Protein AF-W1W9L1-F1 (afdb_monomer)

Foldseek 3Di:
DDDDDPDPDQDPVNVVVVVVVVVVVVVVVVVVVVVVDDPPVVPPDDLVVLLVVLVVCLVPPPDPDDPPPPDDDDDDVVVVVVVLVVLVVVLVVCVPVDDPVVSVVSVVVSVVVVVVSVVLVVLLVVLVVQLVVLSVQLVVLSVQLVVLVVQLVVLVVVLVVLVVVLVVLVVVLVPDDPPDPVNVVSVVVNVVSVVVNVVSVVSNVVSVVSNVVSSVSNVVSSVSSVVSVVVSD

Mean predicted aligned error: 15.91 Å

Solvent-accessible surface area (backbone atoms only — not comparable to full-atom values): 13032 Å² total; per-residue (Å²): 139,81,83,83,84,83,76,80,80,83,48,72,67,60,54,51,51,54,52,50,52,53,48,53,54,51,52,51,50,52,59,62,49,63,74,58,83,71,69,78,82,76,67,85,58,60,69,73,60,47,56,52,52,53,48,50,55,63,73,61,54,79,74,81,70,74,83,85,69,93,66,87,89,66,68,71,80,61,44,58,60,46,50,57,50,47,53,52,50,54,50,55,68,41,59,87,76,54,58,69,68,60,47,52,53,52,48,56,52,48,52,55,49,50,53,52,51,51,52,51,52,52,52,52,49,54,44,51,55,51,30,54,53,29,48,52,51,20,51,54,27,45,54,49,22,54,52,27,46,52,50,24,53,54,30,46,54,51,33,57,54,38,52,52,50,39,52,52,38,53,54,54,50,74,75,43,53,91,86,39,80,64,32,60,55,47,51,52,53,34,56,54,42,48,56,50,32,54,57,33,48,54,51,24,51,51,28,45,52,50,24,55,50,27,48,52,51,22,54,53,29,44,49,54,26,50,55,41,50,60,74,71,109

Organism: NCBI:txid1403943

Nearest PDB structures (foldseek):
  5wkq-assembly1_A  TM=8.986E-01  e=9.028E-04  Shigella flexneri
  3u0c-assembly1_A  TM=8.941E-01  e=1.733E-03  Shigella flexneri
  7nna-assembly1_A  TM=8.596E-01  e=3.840E-02  Klebsiella pneumoniae
  7rro-assembly1_C4  TM=4.959E-01  e=2.717E-01  Bos taurus
  8i7r-assembly1_B1  TM=4.741E-01  e=3.198E-01  Mus musculus

InterPro domains:
  IPR032391 IpaB/BipB/SctE, N-terminal [PF16535] (85-216)

Radius of gyration: 32.55 Å; Cα contacts (8 Å, |Δi|>4): 101; chains: 1; bounding box: 76×51×98 Å

Structure (mmCIF, N/CA/C/O backbone):
data_AF-W1W9L1-F1
#
_entry.id   AF-W1W9L1-F1
#
loop_
_atom_site.group_PDB
_atom_site.id
_atom_site.type_symbol
_atom_site.label_atom_id
_atom_site.label_alt_id
_atom_site.label_comp_id
_atom_site.label_asym_id
_atom_site.label_entity_id
_atom_site.label_seq_id
_atom_site.pdbx_PDB_ins_code
_atom_site.Cartn_x
_atom_site.Cartn_y
_atom_site.Cartn_z
_atom_site.occupancy
_atom_site.B_iso_or_equiv
_atom_site.auth_seq_id
_atom_site.auth_comp_id
_atom_site.auth_asym_id
_atom_site.auth_atom_id
_atom_site.pdbx_PDB_model_num
ATOM 1 N N . MET A 1 1 ? 16.104 -34.524 33.524 1.00 33.34 1 MET A N 1
ATOM 2 C CA . MET A 1 1 ? 16.544 -33.158 33.875 1.00 33.34 1 MET A CA 1
ATOM 3 C C . MET A 1 1 ? 16.097 -32.249 32.744 1.00 33.34 1 MET A C 1
ATOM 5 O O . MET A 1 1 ? 16.654 -32.353 31.662 1.00 33.34 1 MET A O 1
ATOM 9 N N . SER A 1 2 ? 15.032 -31.472 32.949 1.00 38.16 2 SER A N 1
ATOM 10 C CA . SER A 1 2 ? 14.439 -30.608 31.918 1.00 38.16 2 SER A CA 1
ATOM 11 C C . SER A 1 2 ? 14.803 -29.157 32.221 1.00 38.16 2 SER A C 1
ATOM 13 O O . SER A 1 2 ? 14.604 -28.706 33.347 1.00 38.16 2 SER A O 1
ATOM 15 N N . ALA A 1 3 ? 15.382 -28.456 31.245 1.00 37.50 3 ALA A N 1
ATOM 16 C CA . ALA A 1 3 ? 15.778 -27.056 31.380 1.00 37.50 3 ALA A CA 1
ATOM 17 C C . ALA A 1 3 ? 14.541 -26.137 31.475 1.00 37.50 3 ALA A C 1
ATOM 19 O O . ALA A 1 3 ? 13.534 -26.413 30.816 1.00 37.50 3 ALA A O 1
ATOM 20 N N . PRO A 1 4 ? 14.588 -25.052 32.270 1.00 34.94 4 PRO A N 1
ATOM 21 C CA . PRO A 1 4 ? 13.464 -24.138 32.397 1.00 34.94 4 PRO A CA 1
ATOM 22 C C . PRO A 1 4 ? 13.375 -23.231 31.163 1.00 34.94 4 PRO A C 1
ATOM 24 O O . PRO A 1 4 ? 14.361 -22.626 30.748 1.00 34.94 4 PRO A O 1
ATOM 27 N N . ILE A 1 5 ? 12.174 -23.124 30.590 1.00 36.88 5 ILE A N 1
ATOM 28 C CA . ILE A 1 5 ? 11.850 -22.160 29.536 1.00 36.88 5 ILE A CA 1
ATOM 29 C C . ILE A 1 5 ? 11.700 -20.790 30.204 1.00 36.88 5 ILE A C 1
ATOM 31 O O . ILE A 1 5 ? 10.706 -20.516 30.877 1.00 36.88 5 ILE A O 1
ATOM 35 N N . THR A 1 6 ? 12.700 -19.930 30.041 1.00 42.22 6 THR A N 1
ATOM 36 C CA . THR A 1 6 ? 12.653 -18.518 30.427 1.00 42.22 6 THR A CA 1
ATOM 37 C C . THR A 1 6 ? 11.777 -17.745 29.442 1.00 42.22 6 THR A C 1
ATOM 39 O O . THR A 1 6 ? 12.246 -17.204 28.445 1.00 42.22 6 THR A O 1
ATOM 42 N N . GLY A 1 7 ? 10.473 -17.689 29.717 1.00 38.12 7 GLY A N 1
ATOM 43 C CA . GLY A 1 7 ? 9.581 -16.729 29.071 1.00 38.12 7 GLY A CA 1
ATOM 44 C C . GLY A 1 7 ? 9.887 -15.325 29.587 1.00 38.12 7 GLY A C 1
ATOM 45 O O . GLY A 1 7 ? 9.628 -15.032 30.752 1.00 38.12 7 GLY A O 1
ATOM 46 N N . GLN A 1 8 ? 10.464 -14.461 28.750 1.00 42.91 8 GLN A N 1
ATOM 47 C CA . GLN A 1 8 ? 10.583 -13.039 29.076 1.00 42.91 8 GLN A CA 1
ATOM 48 C C . GLN A 1 8 ? 9.181 -12.421 29.126 1.00 42.91 8 GLN A C 1
ATOM 50 O O . GLN A 1 8 ? 8.482 -12.349 28.116 1.00 42.91 8 GLN A O 1
ATOM 55 N N . THR A 1 9 ? 8.766 -11.975 30.309 1.00 38.44 9 THR A N 1
ATOM 56 C CA . THR A 1 9 ? 7.557 -11.168 30.487 1.00 38.44 9 THR A CA 1
ATOM 57 C C . THR A 1 9 ? 7.830 -9.765 29.950 1.00 38.44 9 THR A C 1
ATOM 59 O O . THR A 1 9 ? 8.507 -8.979 30.609 1.00 38.44 9 THR A O 1
ATOM 62 N N . ILE A 1 10 ? 7.324 -9.455 28.754 1.00 40.72 10 ILE A N 1
ATOM 63 C CA . ILE A 1 10 ? 7.387 -8.104 28.182 1.00 40.72 10 ILE A CA 1
ATOM 64 C C . ILE A 1 10 ? 6.495 -7.182 29.027 1.00 40.72 10 ILE A C 1
ATOM 66 O O . ILE A 1 10 ? 5.304 -7.455 29.198 1.00 40.72 10 ILE A O 1
ATOM 70 N N . THR A 1 11 ? 7.062 -6.113 29.586 1.00 38.62 11 THR A N 1
ATOM 71 C CA . THR A 1 11 ? 6.343 -5.183 30.471 1.00 38.62 11 THR A CA 1
ATOM 72 C C . THR A 1 11 ? 5.572 -4.119 29.684 1.00 38.62 11 THR A C 1
ATOM 74 O O . THR A 1 11 ? 5.848 -3.848 28.515 1.00 38.62 11 THR A O 1
ATOM 77 N N . PHE A 1 12 ? 4.581 -3.490 30.325 1.00 34.72 12 PHE A N 1
ATOM 78 C CA . PHE A 1 12 ? 3.805 -2.403 29.719 1.00 34.72 12 PHE A CA 1
ATOM 79 C C . PHE A 1 12 ? 4.694 -1.220 29.302 1.00 34.72 12 PHE A C 1
ATOM 81 O O . PHE A 1 12 ? 4.481 -0.677 28.219 1.00 34.72 12 PHE A O 1
ATOM 88 N N . GLU A 1 13 ? 5.730 -0.884 30.086 1.00 38.50 13 GLU A N 1
ATOM 89 C CA . GLU A 1 13 ? 6.734 0.106 29.674 1.00 38.50 13 GLU A CA 1
ATOM 90 C C . GLU A 1 13 ? 7.414 -0.290 28.359 1.00 38.50 13 GLU A C 1
ATOM 92 O O . GLU A 1 13 ? 7.455 0.522 27.441 1.00 38.50 13 GLU A O 1
ATOM 97 N N . GLN A 1 14 ? 7.860 -1.543 28.211 1.00 39.56 14 GLN A N 1
ATOM 98 C CA . GLN A 1 14 ? 8.545 -2.007 26.995 1.00 39.56 14 GLN A CA 1
ATOM 99 C C . GLN A 1 14 ? 7.647 -1.944 25.750 1.00 39.56 14 GLN A C 1
ATOM 101 O O . GLN A 1 14 ? 8.107 -1.586 24.663 1.00 39.56 14 GLN A O 1
ATOM 106 N N . ILE A 1 15 ? 6.352 -2.235 25.907 1.00 40.16 15 ILE A N 1
ATOM 107 C CA . ILE A 1 15 ? 5.361 -2.076 24.833 1.00 40.16 15 ILE A CA 1
ATOM 108 C C . ILE A 1 15 ? 5.159 -0.589 24.509 1.00 40.16 15 ILE A C 1
ATOM 110 O O . ILE A 1 15 ? 5.104 -0.223 23.337 1.00 40.16 15 ILE A O 1
ATOM 114 N N . SER A 1 16 ? 5.073 0.273 25.526 1.00 34.31 16 SER A 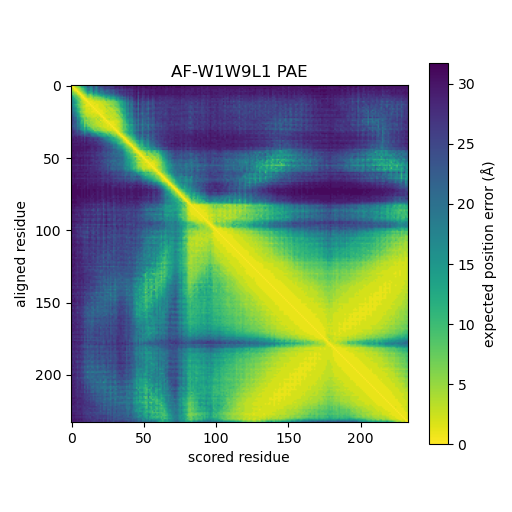N 1
ATOM 115 C CA . SER A 1 16 ? 4.871 1.715 25.338 1.00 34.31 16 SER A CA 1
ATOM 116 C C . SER A 1 16 ? 6.066 2.406 24.673 1.00 34.31 16 SER A C 1
ATOM 118 O O . SER A 1 16 ? 5.869 3.242 23.794 1.00 34.31 16 SER A O 1
ATOM 120 N N . GLU A 1 17 ? 7.290 1.999 25.018 1.00 39.41 17 GLU A N 1
ATOM 121 C CA . GLU A 1 17 ? 8.535 2.495 24.427 1.00 39.41 17 GLU A CA 1
ATOM 122 C C . GLU A 1 17 ? 8.604 2.103 22.946 1.00 39.41 17 GLU A C 1
ATOM 124 O O . GLU A 1 17 ? 8.804 2.953 22.084 1.00 39.41 17 GLU A O 1
ATOM 129 N N . THR A 1 18 ? 8.312 0.833 22.641 1.00 44.88 18 THR A N 1
ATOM 130 C CA . THR A 1 18 ? 8.300 0.310 21.265 1.00 44.88 18 THR A CA 1
ATOM 131 C C . THR A 1 18 ? 7.273 1.039 20.397 1.00 44.88 18 THR A C 1
ATOM 133 O O . THR A 1 18 ? 7.569 1.411 19.261 1.00 44.88 18 THR A O 1
ATOM 136 N N . LEU A 1 19 ? 6.074 1.290 20.932 1.00 38.22 19 LEU A N 1
ATOM 137 C CA . LEU A 1 19 ? 5.034 2.045 20.230 1.00 38.22 19 LEU A CA 1
ATOM 138 C C . LEU A 1 19 ? 5.433 3.509 20.020 1.00 38.22 19 LEU A C 1
ATOM 140 O O . LEU A 1 19 ? 5.171 4.056 18.953 1.00 38.22 19 LEU A O 1
ATOM 144 N N . ARG A 1 20 ? 6.099 4.136 20.996 1.00 37.59 20 ARG A N 1
ATOM 145 C CA . ARG A 1 20 ? 6.585 5.519 20.892 1.00 37.59 20 ARG A CA 1
ATOM 146 C C . ARG A 1 20 ? 7.657 5.668 19.812 1.00 37.59 20 ARG A C 1
ATOM 148 O O . ARG A 1 20 ? 7.611 6.634 19.053 1.00 37.59 20 ARG A O 1
ATOM 155 N N . THR A 1 21 ? 8.589 4.720 19.713 1.00 43.09 21 THR A N 1
ATOM 156 C CA . THR A 1 21 ? 9.624 4.725 18.667 1.00 43.09 21 THR A CA 1
ATOM 157 C C . THR A 1 21 ? 9.008 4.534 17.282 1.00 43.09 21 THR A C 1
ATOM 159 O O . THR A 1 21 ? 9.296 5.312 16.378 1.00 43.09 21 THR A O 1
ATOM 162 N N . GLN A 1 22 ? 8.076 3.586 17.136 1.00 40.34 22 GLN A N 1
ATOM 163 C CA . GLN A 1 22 ? 7.359 3.376 15.873 1.00 40.34 22 GLN A CA 1
ATOM 164 C C . GLN A 1 22 ? 6.550 4.610 15.446 1.00 40.34 22 GLN A C 1
ATOM 166 O O . GLN A 1 22 ? 6.507 4.928 14.260 1.00 40.34 22 GLN A O 1
ATOM 171 N N . TYR A 1 23 ? 5.957 5.333 16.402 1.00 35.28 23 TYR A N 1
ATOM 172 C CA . TYR A 1 23 ? 5.240 6.580 16.132 1.00 35.28 23 TYR A CA 1
ATOM 173 C C . TYR A 1 23 ? 6.178 7.684 15.636 1.00 35.28 23 TYR A C 1
ATOM 175 O O . TYR A 1 23 ? 5.887 8.339 14.641 1.00 35.28 23 TYR A O 1
ATOM 183 N N . SER A 1 24 ? 7.332 7.847 16.290 1.00 38.81 24 SER A N 1
ATOM 184 C CA . SER A 1 24 ? 8.338 8.840 15.902 1.00 38.81 24 SER A CA 1
ATOM 185 C C . SER A 1 24 ? 8.905 8.572 14.506 1.00 38.81 24 SER A C 1
ATOM 187 O O . SER A 1 24 ? 9.147 9.513 13.751 1.00 38.81 24 SER A O 1
ATOM 189 N N . ASP A 1 25 ? 9.112 7.304 14.150 1.00 47.84 25 ASP A N 1
ATOM 190 C CA . ASP A 1 25 ? 9.629 6.923 12.834 1.00 47.84 25 ASP A CA 1
ATOM 191 C C . ASP A 1 25 ? 8.576 7.108 11.731 1.00 47.84 25 ASP A C 1
ATOM 193 O O . ASP A 1 25 ? 8.903 7.567 10.635 1.00 47.84 25 ASP A O 1
ATOM 197 N N . ALA A 1 26 ? 7.304 6.811 12.022 1.00 42.59 26 ALA A N 1
ATOM 198 C CA . ALA A 1 26 ? 6.191 7.063 11.107 1.00 42.59 26 ALA A CA 1
ATOM 199 C C . ALA A 1 26 ? 5.955 8.568 10.886 1.00 42.59 26 ALA A C 1
ATOM 201 O O . ALA A 1 26 ? 5.760 9.011 9.756 1.00 42.59 26 ALA A O 1
ATOM 202 N N . GLU A 1 27 ? 6.038 9.372 11.946 1.00 42.59 27 GLU A N 1
ATOM 203 C CA . GLU A 1 27 ? 5.870 10.825 11.884 1.00 42.59 27 GLU A CA 1
ATOM 204 C C . GLU A 1 27 ? 7.010 11.500 11.109 1.00 42.59 27 GLU A C 1
ATOM 206 O O . GLU A 1 27 ? 6.772 12.413 10.317 1.00 42.59 27 GLU A O 1
ATOM 211 N N . LYS A 1 28 ? 8.240 10.991 11.242 1.00 52.72 28 LYS A N 1
ATOM 212 C CA . LYS A 1 28 ? 9.387 11.451 10.450 1.00 52.72 28 LYS A CA 1
ATOM 213 C C . LYS A 1 28 ? 9.226 11.127 8.961 1.00 52.72 28 LYS A C 1
ATOM 215 O O . LYS A 1 28 ? 9.477 11.990 8.126 1.00 52.72 28 LYS A O 1
ATOM 220 N N . ARG A 1 29 ? 8.724 9.932 8.625 1.00 51.75 29 ARG A N 1
ATOM 221 C CA . ARG A 1 29 ? 8.410 9.550 7.234 1.00 51.75 29 ARG A CA 1
ATOM 222 C C . ARG A 1 29 ? 7.305 10.416 6.625 1.00 51.75 29 ARG A C 1
ATOM 224 O O . ARG A 1 29 ? 7.434 10.812 5.474 1.00 51.75 29 ARG A O 1
ATOM 231 N N . LEU A 1 30 ? 6.282 10.780 7.404 1.00 47.00 30 LEU A N 1
ATOM 232 C CA . LEU A 1 30 ? 5.223 11.712 6.984 1.00 47.00 30 LEU A CA 1
ATOM 233 C C . LEU A 1 30 ? 5.737 13.150 6.782 1.00 47.00 30 LEU A C 1
ATOM 235 O O . LEU A 1 30 ? 5.276 13.865 5.892 1.00 47.00 30 LEU A O 1
ATOM 239 N N . GLN A 1 31 ? 6.698 13.598 7.594 1.00 48.66 31 GLN A N 1
ATOM 240 C CA . GLN A 1 31 ? 7.344 14.903 7.404 1.00 48.66 31 GLN A CA 1
ATOM 241 C C . GLN A 1 31 ? 8.251 14.929 6.170 1.00 48.66 31 GLN A C 1
ATOM 243 O O . GLN A 1 31 ? 8.295 15.943 5.470 1.00 48.66 31 GLN A O 1
ATOM 248 N N . ASP A 1 32 ? 8.934 13.822 5.879 1.00 51.19 32 ASP A N 1
ATOM 249 C CA . ASP A 1 32 ? 9.764 13.684 4.683 1.00 51.19 32 ASP A CA 1
ATOM 250 C C . ASP A 1 32 ? 8.909 13.532 3.408 1.00 51.19 32 ASP A C 1
ATOM 252 O O . ASP A 1 32 ? 9.256 14.114 2.380 1.00 51.19 32 ASP A O 1
ATOM 256 N N . SER A 1 33 ? 7.744 12.868 3.478 1.00 46.84 33 SER A N 1
ATOM 257 C CA . SER A 1 33 ? 6.800 12.748 2.352 1.00 46.84 33 SER A CA 1
ATOM 258 C C . SER A 1 33 ? 6.051 14.049 2.040 1.00 46.84 33 SER A C 1
ATOM 260 O O . SER A 1 33 ? 5.715 14.302 0.888 1.00 46.84 33 SER A O 1
ATOM 262 N N . ASN A 1 34 ? 5.832 14.922 3.033 1.00 44.44 34 ASN A N 1
ATOM 263 C CA . ASN A 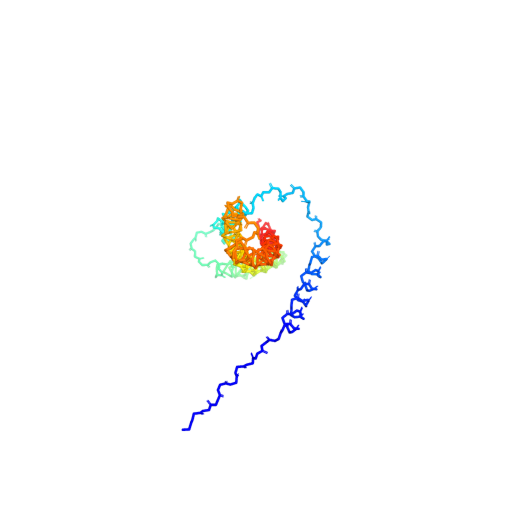1 34 ? 5.190 16.234 2.845 1.00 44.44 34 ASN A CA 1
ATOM 264 C C . ASN A 1 34 ? 6.016 17.233 2.006 1.00 44.44 34 ASN A C 1
ATOM 266 O O . ASN A 1 34 ? 5.506 18.298 1.656 1.00 44.44 34 ASN A O 1
ATOM 270 N N . LYS A 1 35 ? 7.277 16.924 1.670 1.00 45.25 35 LYS A N 1
ATOM 271 C CA . LYS A 1 35 ? 8.085 17.731 0.735 1.00 45.25 35 LYS A CA 1
ATOM 272 C C . LYS A 1 35 ? 7.763 17.457 -0.735 1.00 45.25 35 LYS A C 1
ATOM 274 O O . LYS A 1 35 ? 8.116 18.274 -1.583 1.00 45.25 35 LYS A O 1
ATOM 279 N N . THR A 1 36 ? 7.057 16.372 -1.031 1.00 44.50 36 THR A N 1
ATOM 280 C CA . THR A 1 36 ? 6.522 16.076 -2.360 1.00 44.50 36 THR A CA 1
ATOM 281 C C . THR A 1 36 ? 5.039 16.415 -2.308 1.00 44.50 36 THR A C 1
ATOM 283 O O . THR A 1 36 ? 4.224 15.647 -1.810 1.00 44.50 36 THR A O 1
ATOM 286 N N . GLN A 1 37 ? 4.691 17.635 -2.711 1.00 39.25 37 GLN A N 1
ATOM 287 C CA . GLN A 1 37 ? 3.335 18.168 -2.619 1.00 39.25 37 GLN A CA 1
ATOM 288 C C . GLN A 1 37 ? 2.405 17.402 -3.579 1.00 39.25 37 GLN A C 1
ATOM 290 O O . GLN A 1 37 ? 2.244 17.779 -4.735 1.00 39.25 37 GLN A O 1
ATOM 295 N N . VAL A 1 38 ? 1.816 16.300 -3.110 1.00 44.34 38 VAL A N 1
ATOM 296 C CA . VAL A 1 38 ? 0.743 15.595 -3.820 1.00 44.34 38 VAL A CA 1
ATOM 297 C C . VAL A 1 38 ? -0.585 16.235 -3.419 1.00 44.34 38 VAL A C 1
ATOM 299 O O . VAL A 1 38 ? -0.903 16.361 -2.238 1.00 44.34 38 VAL A O 1
ATOM 302 N N . ASP A 1 39 ? -1.331 16.689 -4.422 1.00 37.94 39 ASP A N 1
ATOM 303 C CA . ASP A 1 39 ? -2.575 17.445 -4.296 1.00 37.94 39 ASP A CA 1
ATOM 304 C C . ASP A 1 39 ? -3.623 16.707 -3.420 1.00 37.94 39 ASP A C 1
ATOM 306 O O . ASP A 1 39 ? -4.083 15.618 -3.797 1.00 37.94 39 ASP A O 1
ATOM 310 N N . PRO A 1 40 ? -4.040 17.266 -2.263 1.00 42.56 40 PRO A N 1
ATOM 311 C CA . PRO A 1 40 ? -4.954 16.606 -1.324 1.00 42.56 40 PRO A CA 1
ATOM 312 C C . PRO A 1 40 ? -6.346 16.309 -1.907 1.00 42.56 40 PRO A C 1
ATOM 314 O O . PRO A 1 40 ? -7.103 15.530 -1.326 1.00 42.56 40 PRO A O 1
ATOM 317 N N . MET A 1 41 ? -6.693 16.862 -3.076 1.00 40.59 41 MET A N 1
ATOM 318 C CA . MET A 1 41 ? -7.959 16.573 -3.759 1.00 40.59 41 MET A CA 1
ATOM 319 C C . MET A 1 41 ? -8.023 15.209 -4.474 1.00 40.59 41 MET A C 1
ATOM 321 O O . MET A 1 41 ? -9.121 14.790 -4.850 1.00 40.59 41 MET A O 1
ATOM 325 N N . ARG A 1 42 ? -6.912 14.469 -4.643 1.00 45.84 42 ARG A N 1
ATOM 326 C CA . ARG A 1 42 ? -6.935 13.137 -5.299 1.00 45.84 42 ARG A CA 1
ATOM 327 C C . ARG A 1 42 ? -7.329 11.969 -4.378 1.00 45.84 42 ARG A C 1
ATOM 329 O O . ARG A 1 42 ? -7.669 10.901 -4.884 1.00 45.84 42 ARG A O 1
ATOM 336 N N . LEU A 1 43 ? -7.361 12.164 -3.056 1.00 44.59 43 LEU A N 1
ATOM 337 C CA . LEU A 1 43 ? -7.547 11.097 -2.052 1.00 44.59 43 LEU A CA 1
ATOM 338 C C . LEU A 1 43 ? -9.006 10.837 -1.613 1.00 44.59 43 LEU A C 1
ATOM 340 O O . LEU A 1 43 ? -9.242 10.025 -0.724 1.00 44.59 43 LEU A O 1
ATOM 344 N N . ASN A 1 44 ? -10.016 11.449 -2.245 1.00 40.94 44 ASN A N 1
ATOM 345 C CA . ASN A 1 44 ? -11.436 11.237 -1.894 1.00 40.94 44 ASN A CA 1
ATOM 346 C C . ASN A 1 44 ? -12.038 9.919 -2.448 1.00 40.94 44 ASN A C 1
ATOM 348 O O . ASN A 1 44 ? -13.201 9.871 -2.856 1.00 40.94 44 ASN A O 1
ATOM 352 N N . LYS A 1 45 ? -11.256 8.837 -2.515 1.00 43.09 45 LYS A N 1
ATOM 353 C CA . LYS A 1 45 ? -11.749 7.505 -2.894 1.00 43.09 45 LYS A CA 1
ATOM 354 C C . LYS A 1 45 ? -11.682 6.583 -1.680 1.00 43.09 45 LYS A C 1
ATOM 356 O O . LYS A 1 45 ? -10.673 6.516 -0.993 1.00 43.09 45 LYS A O 1
ATOM 361 N N . ASN A 1 46 ? -12.775 5.865 -1.421 1.00 49.09 46 ASN A N 1
ATOM 362 C CA . ASN A 1 46 ? -12.868 4.852 -0.365 1.00 49.09 46 ASN A CA 1
ATOM 363 C C . ASN A 1 46 ? -11.667 3.875 -0.467 1.00 49.09 46 ASN A C 1
ATOM 365 O O . ASN A 1 46 ? -11.412 3.417 -1.581 1.00 49.09 46 ASN A O 1
ATOM 369 N N . PRO A 1 47 ? -10.961 3.510 0.624 1.00 47.47 47 PRO A N 1
ATOM 370 C CA . PRO A 1 47 ? -9.756 2.666 0.578 1.00 47.47 47 PRO A CA 1
ATOM 371 C C . PRO A 1 47 ? -9.895 1.379 -0.251 1.00 47.47 47 PRO A C 1
ATOM 373 O O . PRO A 1 47 ? -8.973 0.985 -0.958 1.00 47.47 47 PRO A O 1
ATOM 376 N N . LYS A 1 48 ? -11.087 0.761 -0.262 1.00 50.34 48 LYS A N 1
ATOM 377 C CA . LYS A 1 48 ? -11.389 -0.413 -1.109 1.00 50.34 48 LYS A CA 1
ATOM 378 C C . LYS A 1 48 ? -11.363 -0.119 -2.612 1.00 50.34 48 LYS A C 1
ATOM 380 O O . LYS A 1 48 ? -11.035 -0.991 -3.406 1.00 50.34 48 LYS A O 1
ATOM 385 N N . SER A 1 49 ? -11.758 1.090 -3.008 1.00 56.72 49 SER A N 1
ATOM 386 C CA . SER A 1 49 ? -11.686 1.540 -4.399 1.00 56.72 49 SER A CA 1
ATOM 387 C C . SER A 1 49 ? -10.245 1.749 -4.840 1.00 56.72 49 SER A C 1
ATOM 389 O O . SER A 1 49 ? -9.982 1.605 -6.026 1.00 56.72 49 SER A O 1
ATOM 391 N N . LEU A 1 50 ? -9.348 2.113 -3.923 1.00 56.66 50 LEU A N 1
ATOM 392 C CA . LEU A 1 50 ? -7.950 2.355 -4.246 1.00 56.66 50 LEU A CA 1
ATOM 393 C C . LEU A 1 50 ? -7.160 1.044 -4.351 1.00 56.66 50 LEU A C 1
ATOM 395 O O . LEU A 1 50 ? -6.430 0.874 -5.316 1.00 56.66 50 LEU A O 1
ATOM 399 N N . ASP A 1 51 ? -7.411 0.086 -3.447 1.00 50.75 51 ASP A N 1
ATOM 400 C CA . ASP A 1 51 ? -6.873 -1.290 -3.506 1.00 50.75 51 ASP A CA 1
ATOM 401 C C . ASP A 1 51 ? -7.155 -1.951 -4.867 1.00 50.75 51 ASP A C 1
ATOM 403 O O . ASP A 1 51 ? -6.271 -2.532 -5.489 1.00 50.75 51 ASP A O 1
ATOM 407 N N . ASN A 1 52 ? -8.383 -1.798 -5.377 1.00 62.22 52 ASN A N 1
ATOM 408 C CA . ASN A 1 52 ? -8.768 -2.331 -6.684 1.00 62.22 52 ASN A CA 1
ATOM 409 C C . ASN A 1 52 ? -8.120 -1.582 -7.861 1.00 62.22 52 ASN A C 1
ATOM 411 O O . ASN A 1 52 ? -7.794 -2.216 -8.859 1.00 62.22 52 ASN A O 1
ATOM 415 N N . ASP A 1 53 ? -7.944 -0.259 -7.766 1.00 65.44 53 ASP A N 1
ATOM 416 C CA . ASP A 1 53 ? -7.328 0.554 -8.829 1.00 65.44 53 ASP A CA 1
ATOM 417 C C . ASP A 1 53 ? -5.821 0.257 -8.935 1.00 65.44 53 ASP A C 1
ATOM 419 O O . ASP A 1 53 ? -5.287 0.104 -10.030 1.00 65.44 53 ASP A O 1
ATOM 423 N N . ILE A 1 54 ? -5.152 0.098 -7.788 1.00 60.00 54 ILE A N 1
ATOM 424 C CA . ILE A 1 54 ? -3.740 -0.290 -7.668 1.00 60.00 54 ILE A CA 1
ATOM 425 C C . ILE A 1 54 ? -3.533 -1.709 -8.206 1.00 60.00 54 ILE A C 1
ATOM 427 O O . ILE A 1 54 ? -2.703 -1.908 -9.097 1.00 60.00 54 ILE A O 1
ATOM 431 N N . ARG A 1 55 ? -4.352 -2.678 -7.766 1.00 65.25 55 ARG A N 1
ATOM 432 C CA . ARG A 1 55 ? -4.301 -4.056 -8.278 1.00 65.25 55 ARG A CA 1
ATOM 433 C C . ARG A 1 55 ? -4.516 -4.103 -9.790 1.00 65.25 55 ARG A C 1
ATOM 435 O O . ARG A 1 55 ? -3.750 -4.755 -10.487 1.00 65.25 55 ARG A O 1
ATOM 442 N N . ALA A 1 56 ? -5.493 -3.366 -10.319 1.00 68.12 56 ALA A N 1
ATOM 443 C CA . ALA A 1 56 ? -5.747 -3.318 -11.758 1.00 68.12 56 ALA A CA 1
ATOM 444 C C . ALA A 1 56 ? -4.569 -2.730 -12.556 1.00 68.12 56 ALA A C 1
ATOM 446 O O . ALA A 1 56 ? -4.307 -3.179 -13.672 1.00 68.12 56 ALA A O 1
ATOM 447 N N . ARG A 1 57 ? -3.839 -1.752 -12.004 1.00 62.72 57 ARG A N 1
ATOM 448 C CA . ARG A 1 57 ? -2.623 -1.199 -12.630 1.00 62.72 57 ARG A CA 1
ATOM 449 C C . ARG A 1 57 ? -1.446 -2.180 -12.585 1.00 62.72 57 ARG A C 1
ATOM 451 O O . ARG A 1 57 ? -0.673 -2.226 -13.537 1.00 62.72 57 ARG A O 1
ATOM 458 N N . LEU A 1 58 ? -1.331 -2.988 -11.529 1.00 60.12 58 LEU A N 1
ATOM 459 C CA . LEU A 1 58 ? -0.309 -4.038 -11.410 1.00 60.12 58 LEU A CA 1
ATOM 460 C C . LEU A 1 58 ? -0.623 -5.291 -12.245 1.00 60.12 58 LEU A C 1
ATOM 462 O O . LEU A 1 58 ? 0.297 -5.924 -12.758 1.00 60.12 58 LEU A O 1
ATOM 466 N N . GLU A 1 59 ? -1.895 -5.659 -12.397 1.00 62.00 59 GLU A N 1
ATOM 467 C CA . GLU A 1 59 ? -2.323 -6.787 -13.237 1.00 62.00 59 GLU A CA 1
ATOM 468 C C . GLU A 1 59 ? -2.218 -6.451 -14.731 1.00 62.00 59 GLU A C 1
ATOM 470 O O . GLU A 1 59 ? -1.814 -7.299 -15.524 1.00 62.00 59 GLU A O 1
ATOM 475 N N . ASN A 1 60 ? -2.493 -5.200 -15.117 1.00 57.28 60 ASN A N 1
ATOM 476 C CA . ASN A 1 60 ? -2.320 -4.710 -16.488 1.00 57.28 60 ASN A CA 1
ATOM 477 C C . ASN A 1 60 ? -0.913 -4.147 -16.747 1.00 57.28 60 ASN A C 1
ATOM 479 O O . ASN A 1 60 ? -0.773 -3.196 -17.519 1.00 57.28 60 ASN A O 1
ATOM 483 N N . LYS A 1 61 ? 0.126 -4.706 -16.106 1.00 54.19 61 LYS A N 1
ATOM 484 C CA . LYS A 1 61 ? 1.528 -4.326 -16.346 1.00 54.19 61 LYS A CA 1
ATOM 485 C C . LYS A 1 61 ? 1.793 -4.279 -17.856 1.00 54.19 61 LYS A C 1
ATOM 487 O O . LYS A 1 61 ? 1.714 -5.326 -18.506 1.00 54.19 61 LYS A O 1
ATOM 492 N N . PRO A 1 62 ? 2.123 -3.110 -18.431 1.00 50.41 62 PRO A N 1
ATOM 493 C CA . PRO A 1 62 ? 2.618 -3.069 -19.791 1.00 50.41 62 PRO A CA 1
ATOM 494 C C . PRO A 1 62 ? 3.910 -3.884 -19.814 1.00 50.41 62 PRO A C 1
ATOM 496 O O . PRO A 1 62 ? 4.879 -3.553 -19.132 1.00 50.41 62 PRO A O 1
ATOM 499 N N . MET A 1 63 ? 3.930 -4.991 -20.553 1.00 52.47 63 MET A N 1
ATOM 500 C CA . MET A 1 63 ? 5.195 -5.654 -20.831 1.00 52.47 63 MET A CA 1
ATOM 501 C C . MET A 1 63 ? 5.984 -4.734 -21.756 1.00 52.47 63 MET A C 1
ATOM 503 O O . MET A 1 63 ? 5.496 -4.387 -22.832 1.00 52.47 63 MET A O 1
ATOM 507 N N . LEU A 1 64 ? 7.188 -4.336 -21.337 1.00 47.78 64 LEU A N 1
ATOM 508 C CA . LEU A 1 64 ? 8.134 -3.683 -22.232 1.00 47.78 64 LEU A CA 1
ATOM 509 C C . LEU A 1 64 ? 8.354 -4.610 -23.426 1.00 47.78 64 LEU A C 1
ATOM 511 O O . LEU A 1 64 ? 8.928 -5.694 -23.293 1.00 47.78 64 LEU A O 1
ATOM 515 N N . ALA A 1 65 ? 7.856 -4.201 -24.591 1.00 44.84 65 ALA A N 1
ATOM 516 C CA . ALA A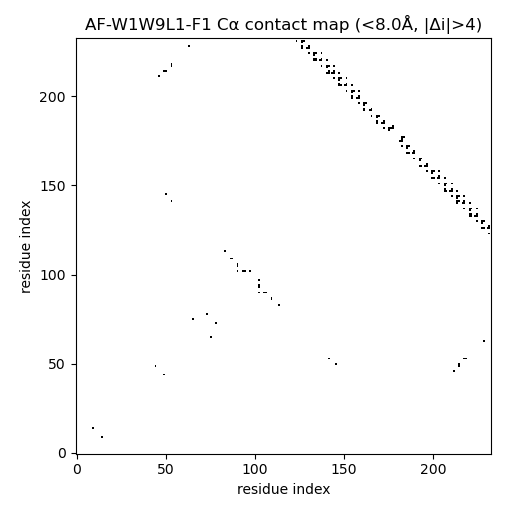 1 65 ? 8.251 -4.837 -25.828 1.00 44.84 65 ALA A CA 1
ATOM 517 C C . ALA A 1 65 ? 9.764 -4.611 -25.983 1.00 44.84 65 ALA A C 1
ATOM 519 O O . ALA A 1 65 ? 10.234 -3.492 -25.751 1.00 44.84 65 ALA A O 1
ATOM 520 N N . PRO A 1 66 ? 10.545 -5.634 -26.369 1.00 40.56 66 PRO A N 1
ATOM 521 C CA . PRO A 1 66 ? 11.904 -5.404 -26.830 1.00 40.56 66 PRO A CA 1
ATOM 522 C C . PRO A 1 66 ? 11.877 -4.296 -27.894 1.00 40.56 66 PRO A C 1
ATOM 524 O O . PRO A 1 66 ? 10.934 -4.275 -28.694 1.00 40.56 66 PRO A O 1
ATOM 527 N N . PRO A 1 67 ? 12.860 -3.380 -27.920 1.00 38.88 67 PRO A N 1
ATOM 528 C CA . PRO A 1 67 ? 12.848 -2.243 -28.827 1.00 38.88 67 PRO A CA 1
ATOM 529 C C . PRO A 1 67 ? 12.603 -2.737 -30.252 1.00 38.88 67 PRO A C 1
ATOM 531 O O . PRO A 1 67 ? 13.278 -3.660 -30.721 1.00 38.88 67 PRO A O 1
ATOM 534 N N . ALA A 1 68 ? 11.589 -2.163 -30.907 1.00 38.31 68 ALA A N 1
ATOM 535 C CA . ALA A 1 68 ? 11.144 -2.561 -32.234 1.00 38.31 68 ALA A CA 1
ATOM 536 C C . ALA A 1 68 ? 12.160 -2.109 -33.290 1.00 38.31 68 ALA A C 1
ATOM 538 O O . ALA A 1 68 ? 11.947 -1.149 -34.026 1.00 38.31 68 ALA A O 1
ATOM 539 N N . ILE A 1 69 ? 13.278 -2.820 -33.388 1.00 39.88 69 ILE A N 1
ATOM 540 C CA . ILE A 1 69 ? 14.081 -2.822 -34.604 1.00 39.88 69 ILE A CA 1
ATOM 541 C C . ILE A 1 69 ? 13.377 -3.815 -35.527 1.00 39.88 69 ILE A C 1
ATOM 543 O O . ILE A 1 69 ? 13.467 -5.022 -35.321 1.00 39.88 69 ILE A O 1
ATOM 547 N N . GLN A 1 70 ? 12.602 -3.324 -36.498 1.00 34.72 70 GLN A N 1
ATOM 548 C CA . GLN A 1 70 ? 11.979 -4.177 -37.513 1.00 34.72 70 GLN A CA 1
ATOM 549 C C . GLN A 1 70 ? 13.055 -4.945 -38.291 1.00 34.72 70 GLN A C 1
ATOM 551 O O . GLN A 1 70 ? 13.545 -4.453 -39.303 1.00 34.72 70 GLN A O 1
ATOM 556 N N . VAL A 1 71 ? 13.394 -6.156 -37.854 1.00 36.47 71 VAL A N 1
ATOM 557 C CA . VAL A 1 71 ? 13.959 -7.208 -38.702 1.00 36.47 71 VAL A CA 1
ATOM 558 C C . VAL A 1 71 ? 13.517 -8.555 -38.130 1.00 36.47 71 VAL A C 1
ATOM 560 O O . VAL A 1 71 ? 13.737 -8.839 -36.956 1.00 36.47 71 VAL A O 1
ATOM 563 N N . SER A 1 72 ? 12.850 -9.352 -38.961 1.00 36.25 72 SER A N 1
ATOM 564 C CA . SER A 1 72 ? 12.273 -10.653 -38.628 1.00 36.25 72 SER A CA 1
ATOM 565 C C . SER A 1 72 ? 13.254 -11.607 -37.931 1.00 36.25 72 SER A C 1
ATOM 567 O O . SER A 1 72 ? 14.381 -11.781 -38.388 1.00 36.25 72 SER A O 1
ATOM 569 N N . ASP A 1 73 ? 12.759 -12.241 -36.864 1.00 36.31 73 ASP A N 1
ATOM 570 C CA . ASP A 1 73 ? 13.178 -13.507 -36.249 1.00 36.31 73 ASP A CA 1
ATOM 571 C C . ASP A 1 73 ? 14.688 -13.777 -36.095 1.00 36.31 73 ASP A C 1
ATOM 573 O O . ASP A 1 73 ? 15.282 -14.485 -36.904 1.00 36.31 73 ASP A O 1
ATOM 577 N N . SER A 1 74 ? 15.290 -13.291 -34.996 1.00 35.78 74 SER A N 1
ATOM 578 C CA . SER A 1 74 ? 16.400 -13.945 -34.266 1.00 35.78 74 SER A CA 1
ATOM 579 C C . SER A 1 74 ? 16.913 -13.055 -33.115 1.00 35.78 74 SER A C 1
ATOM 581 O O . SER A 1 74 ? 17.364 -11.933 -33.345 1.00 35.78 74 SER A O 1
ATOM 583 N N . ASP A 1 75 ? 16.835 -13.570 -31.882 1.00 37.81 75 ASP A N 1
ATOM 584 C CA . ASP A 1 75 ? 17.534 -13.166 -30.646 1.00 37.81 75 ASP A CA 1
ATOM 585 C C . ASP A 1 75 ? 18.249 -11.793 -30.644 1.00 37.81 75 ASP A C 1
ATOM 587 O O . ASP A 1 75 ? 19.409 -11.626 -31.034 1.00 37.81 75 ASP A O 1
ATOM 591 N N . ASN A 1 76 ? 17.536 -10.799 -30.108 1.00 45.19 76 ASN A N 1
ATOM 592 C CA . ASN A 1 76 ? 17.773 -9.360 -30.272 1.00 45.19 76 ASN A CA 1
ATOM 593 C C . ASN A 1 76 ? 19.142 -8.834 -29.766 1.00 45.19 76 ASN A C 1
ATOM 595 O O . ASN A 1 76 ? 19.663 -7.855 -30.294 1.00 45.19 76 ASN A O 1
ATOM 599 N N . ALA A 1 77 ? 19.779 -9.486 -28.786 1.00 40.28 77 ALA A N 1
ATOM 600 C CA . ALA A 1 77 ? 21.092 -9.062 -28.268 1.00 40.28 77 ALA A CA 1
ATOM 601 C C . ALA A 1 77 ? 22.278 -9.511 -29.149 1.00 40.28 77 ALA A C 1
ATOM 603 O O . ALA A 1 77 ? 23.355 -8.906 -29.116 1.00 40.28 77 ALA A O 1
ATOM 604 N N . THR A 1 78 ? 22.090 -10.559 -29.955 1.00 42.03 78 THR A N 1
ATOM 605 C CA . THR A 1 78 ? 23.124 -11.098 -30.852 1.00 42.03 78 THR A CA 1
ATOM 606 C C . THR A 1 78 ? 23.114 -10.355 -32.193 1.00 42.03 78 THR A C 1
ATOM 608 O O . THR A 1 78 ? 24.165 -10.123 -32.793 1.00 42.03 78 THR A O 1
ATOM 611 N N . THR A 1 79 ? 21.946 -9.889 -32.638 1.00 41.91 79 THR A N 1
ATOM 612 C CA . THR A 1 79 ? 21.731 -9.295 -33.969 1.00 41.91 79 THR A CA 1
ATOM 613 C C . THR A 1 79 ? 22.212 -7.840 -34.090 1.00 41.91 79 THR A C 1
ATOM 615 O O . THR A 1 79 ? 22.781 -7.470 -35.116 1.00 41.91 79 THR A O 1
ATOM 618 N N . ALA A 1 80 ? 22.100 -7.023 -33.037 1.00 45.28 80 ALA A N 1
ATOM 619 C CA . ALA A 1 80 ? 22.620 -5.647 -33.025 1.00 45.28 80 ALA A CA 1
ATOM 620 C C . ALA A 1 80 ? 24.161 -5.612 -33.145 1.00 45.28 80 ALA A C 1
ATOM 622 O O . ALA A 1 80 ? 24.712 -4.949 -34.024 1.00 45.28 80 ALA A O 1
ATOM 623 N N . LYS A 1 81 ? 24.850 -6.465 -32.369 1.00 51.09 81 LYS A N 1
ATOM 624 C CA . LYS A 1 81 ? 26.294 -6.726 -32.520 1.00 51.09 81 LYS A CA 1
ATOM 625 C C . LYS A 1 81 ? 26.643 -7.287 -33.901 1.00 51.09 81 LYS A C 1
ATOM 627 O O . LYS A 1 81 ? 27.732 -7.042 -34.408 1.00 51.09 81 LYS A O 1
ATOM 632 N N . THR A 1 82 ? 25.716 -8.015 -34.527 1.00 59.41 82 THR A N 1
ATOM 633 C CA . THR A 1 82 ? 25.896 -8.570 -35.875 1.00 59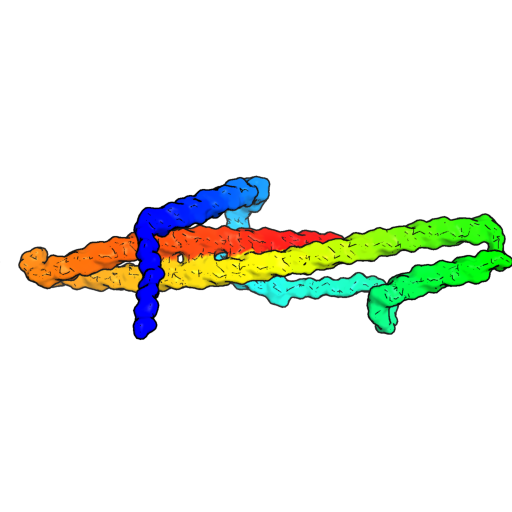.41 82 THR A CA 1
ATOM 634 C C . THR A 1 82 ? 25.810 -7.492 -36.959 1.00 59.41 82 THR A C 1
ATOM 636 O O . THR A 1 82 ? 26.570 -7.557 -37.920 1.00 59.41 82 THR A O 1
ATOM 639 N N . ASN A 1 83 ? 24.947 -6.481 -36.826 1.00 63.97 83 ASN A N 1
ATOM 640 C CA . ASN A 1 83 ? 24.834 -5.400 -37.813 1.00 63.97 83 ASN A CA 1
ATOM 641 C C . ASN A 1 83 ? 26.001 -4.407 -37.733 1.00 63.97 83 ASN A C 1
ATOM 643 O O . ASN A 1 83 ? 26.564 -4.068 -38.772 1.00 63.97 83 ASN A O 1
ATOM 647 N N . ASP A 1 84 ? 26.437 -4.035 -36.530 1.00 62.62 84 ASP A N 1
ATOM 648 C CA . ASP A 1 84 ? 27.632 -3.202 -36.330 1.00 62.62 84 ASP A CA 1
ATOM 649 C C . ASP A 1 84 ? 28.897 -3.900 -36.853 1.00 62.62 84 ASP A C 1
ATOM 651 O O . ASP A 1 84 ? 29.709 -3.306 -37.573 1.00 62.62 84 ASP A O 1
ATOM 655 N N . ALA A 1 85 ? 29.024 -5.206 -36.587 1.00 67.31 85 ALA A N 1
ATOM 656 C CA . ALA A 1 85 ?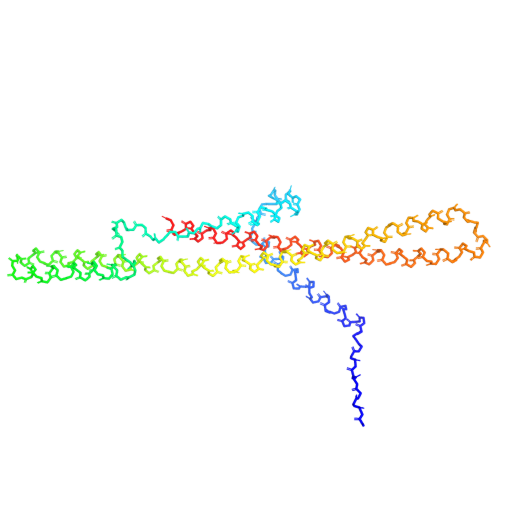 30.087 -6.032 -37.151 1.00 67.31 85 ALA A CA 1
ATOM 657 C C . ALA A 1 85 ? 29.994 -6.134 -38.683 1.00 67.31 85 ALA A C 1
ATOM 659 O O . ALA A 1 85 ? 31.013 -6.044 -39.368 1.00 67.31 85 ALA A O 1
ATOM 660 N N . ARG A 1 86 ? 28.787 -6.280 -39.250 1.00 69.06 86 ARG A N 1
ATOM 661 C CA . ARG A 1 86 ? 28.564 -6.300 -40.707 1.00 69.06 86 ARG A CA 1
ATOM 662 C C . ARG A 1 86 ? 28.952 -4.981 -41.366 1.00 69.06 86 ARG A C 1
ATOM 664 O O . ARG A 1 86 ? 29.640 -5.014 -42.382 1.00 69.06 86 ARG A O 1
ATOM 671 N N . LEU A 1 87 ? 28.560 -3.841 -40.799 1.00 72.06 87 LEU A N 1
ATOM 672 C CA . LEU A 1 87 ? 28.917 -2.520 -41.324 1.00 72.06 87 LEU A CA 1
ATOM 673 C C . LEU A 1 87 ? 30.432 -2.285 -41.268 1.00 72.06 87 LEU A C 1
ATOM 675 O O . LEU A 1 87 ? 31.015 -1.823 -42.248 1.00 72.06 87 LEU A O 1
ATOM 679 N N . THR A 1 88 ? 31.072 -2.692 -40.170 1.00 73.12 88 THR A N 1
ATOM 680 C CA . THR A 1 88 ? 32.534 -2.636 -40.009 1.00 73.12 88 THR A CA 1
ATOM 681 C C . THR A 1 88 ? 33.246 -3.511 -41.047 1.00 73.12 88 THR A C 1
ATOM 683 O O . THR A 1 88 ? 34.196 -3.061 -41.686 1.00 73.12 88 THR A O 1
ATOM 686 N N . MET A 1 89 ? 32.759 -4.734 -41.294 1.00 73.25 89 MET A N 1
ATOM 687 C CA . MET A 1 89 ? 33.308 -5.622 -42.331 1.00 73.25 89 MET A CA 1
ATOM 688 C C . MET A 1 89 ? 33.120 -5.067 -43.749 1.00 73.25 89 MET A C 1
ATOM 690 O O . MET A 1 89 ? 34.049 -5.122 -44.553 1.00 73.25 89 MET A O 1
ATOM 694 N N . ILE A 1 90 ? 31.942 -4.520 -44.071 1.00 74.94 90 ILE A N 1
ATOM 695 C CA . ILE A 1 90 ? 31.671 -3.903 -45.380 1.00 74.94 90 ILE A CA 1
ATOM 696 C C . ILE A 1 90 ? 32.628 -2.732 -45.617 1.00 74.94 90 ILE A C 1
ATOM 698 O O . ILE A 1 90 ? 33.213 -2.631 -46.694 1.00 74.94 90 ILE A O 1
ATOM 702 N N . LEU A 1 91 ? 32.835 -1.880 -44.612 1.00 74.56 91 LEU A N 1
ATOM 703 C CA . LEU A 1 91 ? 33.756 -0.754 -44.719 1.00 74.56 91 LEU A CA 1
ATOM 704 C C . LEU A 1 91 ? 35.220 -1.202 -44.864 1.00 74.56 91 LEU A C 1
ATOM 706 O O . LEU A 1 91 ? 35.958 -0.642 -45.677 1.00 74.56 91 LEU A O 1
ATOM 710 N N . GLY A 1 92 ? 35.622 -2.251 -44.141 1.00 78.56 92 GLY A N 1
ATOM 711 C CA . GLY A 1 92 ? 36.928 -2.888 -44.310 1.00 78.56 92 GLY A CA 1
ATOM 712 C C . GLY A 1 92 ? 37.148 -3.388 -45.740 1.00 78.56 92 GLY A C 1
ATOM 713 O O . GLY A 1 92 ? 38.193 -3.121 -46.323 1.00 78.56 92 GLY A O 1
ATOM 714 N N . ASN A 1 93 ? 36.137 -4.014 -46.350 1.00 77.62 93 ASN A N 1
ATOM 715 C CA . ASN A 1 93 ? 36.205 -4.493 -47.736 1.00 77.62 93 ASN A CA 1
ATOM 716 C C . ASN A 1 93 ? 36.232 -3.362 -48.780 1.00 77.62 93 ASN A C 1
ATOM 718 O O . ASN A 1 93 ? 36.751 -3.554 -49.877 1.00 77.62 93 ASN A O 1
ATOM 722 N N . LEU A 1 94 ? 35.667 -2.192 -48.466 1.00 73.56 94 LEU A N 1
ATOM 723 C CA . LEU A 1 94 ? 35.719 -1.007 -49.333 1.00 73.56 94 LEU A CA 1
ATOM 724 C C . LEU A 1 94 ? 37.071 -0.281 -49.259 1.00 73.56 94 LEU A C 1
ATOM 726 O O . LEU A 1 94 ? 37.449 0.421 -50.202 1.00 73.56 94 LEU A O 1
ATOM 730 N N . THR A 1 95 ? 37.805 -0.470 -48.161 1.00 71.25 95 THR A N 1
ATOM 731 C CA . THR A 1 95 ? 39.127 0.119 -47.943 1.00 71.25 95 THR A CA 1
ATOM 732 C C . THR A 1 95 ? 40.125 -0.494 -48.932 1.00 71.25 95 THR A C 1
ATOM 734 O O . THR A 1 95 ? 40.429 -1.680 -48.869 1.00 71.25 95 THR A O 1
ATOM 737 N N . GLY A 1 96 ? 40.613 0.310 -49.882 1.00 67.38 96 GLY A N 1
ATOM 738 C CA . GLY A 1 96 ? 41.497 -0.137 -50.970 1.00 67.38 96 GLY A CA 1
ATOM 739 C C . GLY A 1 96 ? 40.814 -0.314 -52.334 1.00 67.38 96 GLY A C 1
ATOM 740 O O . GLY A 1 96 ? 41.510 -0.493 -53.330 1.00 67.38 96 GLY A O 1
ATOM 741 N N . ILE A 1 97 ? 39.479 -0.220 -52.395 1.00 74.81 97 ILE A N 1
ATOM 742 C CA . ILE A 1 97 ? 38.704 -0.148 -53.651 1.00 74.81 97 ILE A CA 1
ATOM 743 C C . ILE A 1 97 ? 38.220 1.288 -53.897 1.00 74.81 97 ILE A C 1
ATOM 745 O O . ILE A 1 97 ? 38.222 1.761 -55.032 1.00 74.81 97 ILE A O 1
ATOM 749 N N . ALA A 1 98 ? 37.792 1.978 -52.837 1.00 75.12 98 ALA A N 1
ATOM 750 C CA . ALA A 1 98 ? 37.287 3.345 -52.903 1.00 75.12 98 ALA A CA 1
ATOM 751 C C . ALA A 1 98 ? 38.398 4.398 -52.743 1.00 75.12 98 ALA A C 1
ATOM 753 O O . ALA A 1 98 ? 39.466 4.127 -52.196 1.00 75.12 98 ALA A O 1
ATOM 754 N N . ASP A 1 99 ? 38.111 5.625 -53.190 1.00 87.56 99 ASP A N 1
ATOM 755 C CA . ASP A 1 99 ? 38.969 6.792 -52.970 1.00 87.56 99 ASP A CA 1
ATOM 756 C C . ASP A 1 99 ? 39.215 7.036 -51.467 1.00 87.56 99 ASP A C 1
ATOM 758 O O . ASP A 1 99 ? 38.352 6.765 -50.622 1.00 87.56 99 ASP A O 1
ATOM 762 N N . GLN A 1 100 ? 40.399 7.546 -51.126 1.00 82.25 100 GLN A N 1
ATOM 763 C CA . GLN A 1 100 ? 40.819 7.751 -49.740 1.00 82.25 100 GLN A CA 1
ATOM 764 C C . GLN A 1 100 ? 39.920 8.750 -48.992 1.00 82.25 100 GLN A C 1
ATOM 766 O O . GLN A 1 100 ? 39.622 8.535 -47.812 1.00 82.25 100 GLN A O 1
ATOM 771 N N . ASP A 1 101 ? 39.454 9.814 -49.654 1.00 83.94 101 ASP A N 1
ATOM 772 C CA . ASP A 1 101 ? 38.550 10.801 -49.051 1.00 83.94 101 ASP A CA 1
ATOM 773 C C . ASP A 1 101 ? 37.177 10.175 -48.764 1.00 83.94 101 ASP A C 1
ATOM 775 O O . ASP A 1 101 ? 36.628 10.305 -47.666 1.00 83.94 101 ASP A O 1
ATOM 779 N N . ILE A 1 102 ? 36.666 9.386 -49.715 1.00 79.75 102 ILE A N 1
ATOM 780 C CA . ILE A 1 102 ? 35.404 8.645 -49.568 1.00 79.75 102 ILE A CA 1
ATOM 781 C C . ILE A 1 102 ? 35.505 7.642 -48.412 1.00 79.75 102 ILE A C 1
ATOM 783 O O . ILE A 1 102 ? 34.619 7.588 -47.556 1.00 79.75 102 ILE A O 1
ATOM 787 N N . THR A 1 103 ? 36.601 6.886 -48.348 1.00 78.81 103 THR A N 1
ATOM 788 C CA . THR A 1 103 ? 36.847 5.888 -47.296 1.00 78.81 103 THR A CA 1
ATOM 789 C C . THR A 1 103 ? 36.928 6.536 -45.913 1.00 78.81 103 THR A C 1
ATOM 791 O O . THR A 1 103 ? 36.346 6.023 -44.957 1.00 78.81 103 THR A O 1
ATOM 794 N N . THR A 1 104 ? 37.583 7.697 -45.809 1.00 80.44 104 THR A N 1
ATOM 795 C CA . THR A 1 104 ? 37.711 8.456 -44.553 1.00 80.44 104 THR A CA 1
ATOM 796 C C . THR A 1 104 ? 36.356 8.982 -44.077 1.00 80.44 104 THR A C 1
ATOM 798 O O . THR A 1 104 ? 36.000 8.834 -42.908 1.00 80.44 104 THR A O 1
ATOM 801 N N . ARG A 1 105 ? 35.547 9.549 -44.982 1.00 79.25 105 ARG A N 1
ATOM 802 C CA . ARG A 1 105 ? 34.199 10.040 -44.646 1.00 79.25 105 ARG A CA 1
ATOM 803 C C . ARG A 1 105 ? 33.263 8.914 -44.207 1.00 79.25 105 ARG A C 1
ATOM 805 O O . ARG A 1 105 ? 32.486 9.107 -43.274 1.00 79.25 105 ARG A O 1
ATOM 812 N N . LEU A 1 106 ? 33.335 7.748 -44.852 1.00 80.69 106 LEU A N 1
ATOM 813 C CA . LEU A 1 106 ? 32.548 6.576 -44.463 1.00 80.69 106 LEU A CA 1
ATOM 814 C C . LEU A 1 106 ? 32.979 6.016 -43.099 1.00 80.69 106 LEU A C 1
ATOM 816 O O . LEU A 1 106 ? 32.103 5.665 -42.313 1.00 80.69 106 LEU A O 1
ATOM 820 N N . HIS A 1 107 ? 34.281 6.007 -42.787 1.00 80.81 107 HIS A N 1
ATOM 821 C CA . HIS A 1 107 ? 34.790 5.664 -41.450 1.00 80.81 107 HIS A CA 1
ATOM 822 C C . HIS A 1 107 ? 34.236 6.580 -40.367 1.00 80.81 107 HIS A C 1
ATOM 824 O O . HIS A 1 107 ? 33.625 6.090 -39.422 1.00 80.81 107 HIS A O 1
ATOM 830 N N . ASN A 1 108 ? 34.358 7.896 -40.540 1.00 76.81 108 ASN A N 1
ATOM 831 C CA . ASN A 1 108 ? 33.887 8.853 -39.537 1.00 76.81 108 ASN A CA 1
ATOM 832 C C . ASN A 1 108 ? 32.364 8.766 -39.330 1.00 76.81 108 ASN A C 1
ATOM 834 O O . ASN A 1 108 ? 31.870 8.865 -38.207 1.00 76.81 108 ASN A O 1
ATOM 838 N N . ASN A 1 109 ? 31.607 8.559 -40.412 1.00 79.44 109 ASN A N 1
ATOM 839 C CA . ASN A 1 109 ? 30.162 8.368 -40.325 1.00 79.44 109 ASN A CA 1
ATOM 840 C C . ASN A 1 109 ? 29.804 7.058 -39.612 1.00 79.44 109 ASN A C 1
ATOM 842 O O . ASN A 1 109 ? 28.913 7.068 -38.765 1.00 79.44 109 ASN A O 1
ATOM 846 N N . LEU A 1 110 ? 30.494 5.955 -39.925 1.00 79.31 110 LEU A N 1
ATOM 847 C CA . LEU A 1 110 ? 30.269 4.673 -39.264 1.00 79.31 110 LEU A CA 1
ATOM 848 C C . LEU A 1 110 ? 30.591 4.766 -37.772 1.00 79.31 110 LEU A C 1
ATOM 850 O O . LEU A 1 110 ? 29.756 4.388 -36.962 1.00 79.31 110 LEU A O 1
ATOM 854 N N . GLU A 1 111 ? 31.742 5.325 -37.404 1.00 78.12 111 GLU A N 1
ATOM 855 C CA . GLU A 1 111 ? 32.143 5.511 -36.005 1.00 78.12 111 GLU A CA 1
ATOM 856 C C . GLU A 1 111 ? 31.119 6.360 -35.233 1.00 78.12 111 GLU A C 1
ATOM 858 O O . GLU A 1 111 ? 30.691 5.987 -34.142 1.00 78.12 111 GLU A O 1
ATOM 863 N N . SER A 1 112 ? 30.626 7.449 -35.835 1.00 77.19 112 SER A N 1
ATOM 864 C CA . SER A 1 112 ? 29.570 8.280 -35.242 1.00 77.19 112 SER A CA 1
ATOM 865 C C . SER A 1 112 ? 28.235 7.541 -35.079 1.00 77.19 112 SER A C 1
ATOM 867 O O . SER A 1 112 ? 27.499 7.800 -34.120 1.00 77.19 112 SER A O 1
ATOM 869 N N . THR A 1 113 ? 27.889 6.651 -36.010 1.00 75.31 113 THR A N 1
ATOM 870 C CA . THR A 1 113 ? 26.682 5.818 -35.922 1.00 75.31 113 THR A CA 1
ATOM 871 C C . THR A 1 113 ? 26.832 4.727 -34.866 1.00 75.31 113 THR A C 1
ATOM 873 O O . THR A 1 113 ? 25.915 4.556 -34.066 1.00 75.31 113 THR A O 1
ATOM 876 N N . LEU A 1 114 ? 27.981 4.047 -34.812 1.00 73.50 114 LEU A N 1
ATOM 877 C CA . LEU A 1 114 ? 28.291 3.027 -33.807 1.00 73.50 114 LEU A CA 1
ATOM 878 C C . LEU A 1 114 ? 28.247 3.615 -32.396 1.00 73.50 114 LEU A C 1
ATOM 880 O O . LEU A 1 114 ? 27.567 3.074 -31.528 1.00 73.50 114 LEU A O 1
ATOM 884 N N . LEU A 1 115 ? 28.879 4.775 -32.191 1.00 75.69 115 LEU A N 1
ATOM 885 C CA . LEU A 1 115 ? 28.859 5.471 -30.906 1.00 75.69 115 LEU A CA 1
ATOM 886 C C . LEU A 1 115 ? 27.428 5.830 -30.478 1.00 75.69 115 LEU A C 1
ATOM 888 O O . LEU A 1 115 ? 27.042 5.602 -29.335 1.00 75.69 115 LEU A O 1
ATOM 892 N N . ARG A 1 116 ? 26.609 6.361 -31.398 1.00 71.62 116 ARG A N 1
ATOM 893 C CA . ARG A 1 116 ? 25.199 6.673 -31.111 1.00 71.62 116 ARG A CA 1
ATOM 894 C C . ARG A 1 116 ? 24.385 5.426 -30.778 1.00 71.62 116 ARG A C 1
ATOM 896 O O . ARG A 1 116 ? 23.577 5.467 -29.855 1.00 71.62 116 ARG A O 1
ATOM 903 N N . HIS A 1 117 ? 24.597 4.337 -31.509 1.00 72.44 117 HIS A N 1
ATOM 904 C CA . HIS A 1 117 ? 23.921 3.068 -31.265 1.00 72.44 117 HIS A CA 1
ATOM 905 C C . HIS A 1 117 ? 24.289 2.489 -29.891 1.00 72.44 117 HIS A C 1
ATOM 907 O O . HIS A 1 117 ? 23.395 2.120 -29.131 1.00 72.44 117 HIS A O 1
ATOM 913 N N . GLU A 1 118 ? 25.573 2.504 -29.525 1.00 73.75 118 GLU A N 1
ATOM 914 C CA . GLU A 1 118 ? 26.043 2.076 -28.204 1.00 73.75 118 GLU A CA 1
ATOM 915 C C . GLU A 1 118 ? 25.438 2.930 -27.080 1.00 73.75 118 GLU A C 1
ATOM 917 O O . GLU A 1 118 ? 24.950 2.386 -26.088 1.00 73.75 118 GLU A O 1
ATOM 922 N N . MET A 1 119 ? 25.398 4.257 -27.244 1.00 72.06 119 MET A N 1
ATOM 923 C CA . MET A 1 119 ? 24.786 5.159 -26.262 1.00 72.06 119 MET A CA 1
ATOM 924 C C . MET A 1 119 ? 23.293 4.873 -26.055 1.00 72.06 119 MET A C 1
ATOM 926 O O . MET A 1 119 ? 22.843 4.788 -24.913 1.00 72.06 119 MET A O 1
ATOM 930 N N . VAL A 1 120 ? 22.529 4.694 -27.138 1.00 74.06 120 VAL A N 1
ATOM 931 C CA . VAL A 1 120 ? 21.092 4.373 -27.064 1.00 74.06 120 VAL A CA 1
ATOM 932 C C . VAL A 1 120 ? 20.871 3.006 -26.419 1.00 74.06 120 VAL A C 1
ATOM 934 O O . VAL A 1 120 ? 20.019 2.874 -25.543 1.00 74.06 120 VAL A O 1
ATOM 937 N N . HIS A 1 121 ? 21.663 1.998 -26.789 1.00 72.44 121 HIS A N 1
ATOM 938 C CA . HIS A 1 121 ? 21.565 0.662 -26.206 1.00 72.44 121 HIS A CA 1
ATOM 939 C C . HIS A 1 121 ? 21.894 0.665 -24.704 1.00 72.44 121 HIS A C 1
ATOM 941 O O . HIS A 1 121 ? 21.192 0.036 -23.910 1.00 72.44 121 HIS A O 1
ATOM 947 N N . ASN A 1 122 ? 22.940 1.387 -24.292 1.00 73.81 122 ASN A N 1
ATOM 948 C CA . ASN A 1 122 ? 23.305 1.518 -22.881 1.00 73.81 122 ASN A CA 1
ATOM 949 C C . ASN A 1 122 ? 22.210 2.232 -22.083 1.00 73.81 122 ASN A C 1
ATOM 951 O O . ASN A 1 122 ? 21.814 1.726 -21.034 1.00 73.81 122 ASN A O 1
ATOM 955 N N . LYS A 1 123 ? 21.655 3.330 -22.612 1.00 76.81 123 LYS A N 1
ATOM 956 C CA . LYS A 1 123 ? 20.540 4.047 -21.979 1.00 76.81 123 LYS A CA 1
ATOM 957 C C . LYS A 1 123 ? 19.291 3.170 -21.861 1.00 76.81 123 LYS A C 1
ATOM 959 O O . LYS A 1 123 ? 18.675 3.137 -20.800 1.00 76.81 123 LYS A O 1
ATOM 964 N N . PHE A 1 124 ? 18.954 2.410 -22.904 1.00 73.94 124 PHE A N 1
ATOM 965 C CA . PHE A 1 124 ? 17.841 1.459 -22.864 1.00 73.94 124 PHE A CA 1
ATOM 966 C C . PHE A 1 124 ? 18.043 0.392 -21.779 1.00 73.94 124 PHE A C 1
ATOM 968 O O . PHE A 1 124 ? 17.116 0.092 -21.025 1.00 73.94 124 PHE A O 1
ATOM 975 N N . ARG A 1 125 ? 19.257 -0.163 -21.665 1.00 75.25 125 ARG A N 1
ATOM 976 C CA . ARG A 1 125 ? 19.587 -1.141 -20.620 1.00 75.25 125 ARG A CA 1
ATOM 977 C C . ARG A 1 125 ? 19.447 -0.538 -19.223 1.00 75.25 125 ARG A C 1
ATOM 979 O O . ARG A 1 125 ? 18.795 -1.138 -18.380 1.00 75.25 125 ARG A O 1
ATOM 986 N N . GLU A 1 126 ? 20.017 0.644 -18.997 1.00 79.94 126 GLU A N 1
ATOM 987 C CA . GLU A 1 126 ? 19.935 1.347 -17.709 1.00 79.94 126 GLU A CA 1
ATOM 988 C C . GLU A 1 126 ? 18.486 1.615 -17.291 1.00 79.94 126 GLU A C 1
ATOM 990 O O . GLU A 1 126 ? 18.115 1.345 -16.150 1.00 79.94 126 GLU A O 1
ATOM 995 N N . LEU A 1 127 ? 17.653 2.095 -18.219 1.00 75.75 127 LEU A N 1
ATOM 996 C CA . LEU A 1 127 ? 16.236 2.330 -17.951 1.00 75.75 127 LEU A CA 1
ATOM 997 C C . LEU A 1 127 ? 15.465 1.029 -17.715 1.00 75.75 127 LEU A C 1
ATOM 999 O O . LEU A 1 127 ? 14.615 0.981 -16.831 1.00 75.75 127 LEU A O 1
ATOM 1003 N N . SER A 1 128 ? 15.785 -0.042 -18.444 1.00 72.31 128 SER A N 1
ATOM 1004 C CA . SER A 1 128 ? 15.167 -1.358 -18.239 1.00 72.31 128 SER A CA 1
ATOM 1005 C C . SER A 1 128 ? 15.487 -1.932 -16.855 1.00 72.31 128 SER A C 1
ATOM 1007 O O . SER A 1 128 ? 14.590 -2.426 -16.170 1.00 72.31 128 SER A O 1
ATOM 1009 N N . ASP A 1 129 ? 16.745 -1.827 -16.416 1.00 77.19 129 ASP A N 1
ATOM 1010 C CA . ASP A 1 129 ? 17.176 -2.262 -15.083 1.00 77.19 129 ASP A CA 1
ATOM 1011 C C . ASP A 1 129 ? 16.504 -1.414 -13.985 1.00 77.19 129 ASP A C 1
ATOM 1013 O O . ASP A 1 129 ? 16.018 -1.949 -12.981 1.00 77.19 129 ASP A O 1
ATOM 1017 N N . ALA A 1 130 ? 16.416 -0.094 -14.191 1.00 79.38 130 ALA A N 1
ATOM 1018 C CA . ALA A 1 130 ? 15.721 0.818 -13.285 1.00 79.38 130 ALA A CA 1
ATOM 1019 C C . ALA A 1 130 ? 14.217 0.511 -13.198 1.00 79.38 130 ALA A C 1
ATOM 1021 O O . ALA A 1 130 ? 13.661 0.471 -12.098 1.00 79.38 130 ALA A O 1
ATOM 1022 N N . TYR A 1 131 ? 13.571 0.228 -14.332 1.00 77.88 131 TYR A N 1
ATOM 1023 C CA . TYR A 1 131 ? 12.158 -0.140 -14.393 1.00 77.88 131 TYR A CA 1
ATOM 1024 C C . TYR A 1 131 ? 11.892 -1.442 -13.636 1.00 77.88 131 TYR A C 1
ATOM 1026 O O . TYR A 1 131 ? 10.980 -1.501 -12.813 1.00 77.88 131 TYR A O 1
ATOM 1034 N N . ALA A 1 132 ? 12.723 -2.468 -13.842 1.00 76.75 132 ALA A N 1
ATOM 1035 C CA . ALA A 1 132 ? 12.599 -3.740 -13.133 1.00 76.75 132 ALA A CA 1
ATOM 1036 C C . ALA A 1 132 ? 12.737 -3.572 -11.608 1.00 76.75 132 ALA A C 1
ATOM 1038 O O . ALA A 1 132 ? 11.948 -4.133 -10.846 1.00 76.75 132 ALA A O 1
ATOM 1039 N N . SER A 1 133 ? 13.701 -2.761 -11.160 1.00 82.12 133 SER A N 1
ATOM 1040 C CA . SER A 1 133 ? 13.891 -2.433 -9.739 1.00 82.12 133 SER A CA 1
ATOM 1041 C C . SER A 1 133 ? 12.705 -1.651 -9.151 1.00 82.12 133 SER A C 1
ATOM 1043 O O . SER A 1 133 ? 12.244 -1.927 -8.037 1.00 82.12 133 SER A O 1
ATOM 1045 N N . SER A 1 134 ? 12.164 -0.698 -9.915 1.00 81.38 134 SER A N 1
ATOM 1046 C CA . SER A 1 134 ? 10.981 0.068 -9.515 1.00 81.38 134 SER A CA 1
ATOM 1047 C C . SER A 1 134 ? 9.749 -0.833 -9.395 1.00 81.38 134 SER A C 1
ATOM 1049 O O . SER A 1 134 ? 9.014 -0.741 -8.414 1.00 81.38 134 SER A O 1
ATOM 1051 N N . LEU A 1 135 ? 9.582 -1.786 -10.313 1.00 81.44 135 LEU A N 1
ATOM 1052 C CA . LEU A 1 135 ? 8.481 -2.745 -10.297 1.00 81.44 135 LEU A CA 1
ATOM 1053 C C . LEU A 1 135 ? 8.520 -3.682 -9.079 1.00 81.44 135 LEU A C 1
ATOM 1055 O O . LEU A 1 135 ? 7.474 -3.988 -8.506 1.00 81.44 135 LEU A O 1
ATOM 1059 N N . ASP A 1 136 ? 9.712 -4.129 -8.674 1.00 83.44 136 ASP A N 1
ATOM 1060 C CA . ASP A 1 136 ? 9.913 -4.898 -7.436 1.00 83.44 136 ASP A CA 1
ATOM 1061 C C . ASP A 1 136 ? 9.552 -4.064 -6.196 1.00 83.44 136 ASP A C 1
ATOM 1063 O O . ASP A 1 136 ? 8.876 -4.544 -5.283 1.00 83.44 136 ASP A O 1
ATOM 1067 N N . SER A 1 137 ? 9.931 -2.785 -6.189 1.00 85.62 137 SER A N 1
ATOM 1068 C CA . SER A 1 137 ? 9.571 -1.849 -5.117 1.00 85.62 137 SER A CA 1
ATOM 1069 C C . SER A 1 137 ? 8.059 -1.613 -5.044 1.00 85.62 137 SER A C 1
ATOM 1071 O O . SER A 1 137 ? 7.487 -1.655 -3.953 1.00 85.62 137 SER A O 1
ATOM 1073 N N . ALA A 1 138 ? 7.396 -1.440 -6.191 1.00 81.50 138 ALA A N 1
ATOM 1074 C CA . ALA A 1 138 ? 5.944 -1.302 -6.280 1.00 81.50 138 ALA A CA 1
ATOM 1075 C C . ALA A 1 138 ? 5.218 -2.559 -5.781 1.00 81.50 138 ALA A C 1
ATOM 1077 O O . ALA A 1 138 ? 4.246 -2.449 -5.037 1.00 81.50 138 ALA A O 1
ATOM 1078 N N . GLN A 1 139 ? 5.727 -3.751 -6.109 1.00 83.81 139 GLN A N 1
ATOM 1079 C CA . GLN A 1 139 ? 5.162 -5.006 -5.610 1.00 83.81 139 GLN A CA 1
ATOM 1080 C C . GLN A 1 139 ? 5.276 -5.121 -4.085 1.00 83.81 139 GLN A C 1
ATOM 1082 O O . GLN A 1 139 ? 4.313 -5.488 -3.417 1.00 83.81 139 GLN A O 1
ATOM 1087 N N . LYS A 1 140 ? 6.430 -4.762 -3.513 1.00 90.50 140 LYS A N 1
ATOM 1088 C CA . LYS A 1 140 ? 6.615 -4.751 -2.053 1.00 90.50 140 LYS A CA 1
ATOM 1089 C C . LYS A 1 140 ? 5.672 -3.767 -1.363 1.00 90.50 140 LYS A C 1
ATOM 1091 O O . LYS A 1 140 ? 5.161 -4.069 -0.286 1.00 90.50 140 LYS A O 1
ATOM 1096 N N . ALA A 1 141 ? 5.451 -2.597 -1.958 1.00 84.62 141 ALA A N 1
ATOM 1097 C CA . ALA A 1 141 ? 4.526 -1.605 -1.420 1.00 84.62 141 ALA A CA 1
ATOM 1098 C C . ALA A 1 141 ? 3.068 -2.105 -1.454 1.00 84.62 141 ALA A C 1
ATOM 1100 O O . ALA A 1 141 ? 2.343 -1.936 -0.472 1.00 84.62 141 ALA A O 1
ATOM 1101 N N . ASP A 1 142 ? 2.668 -2.791 -2.527 1.00 82.88 142 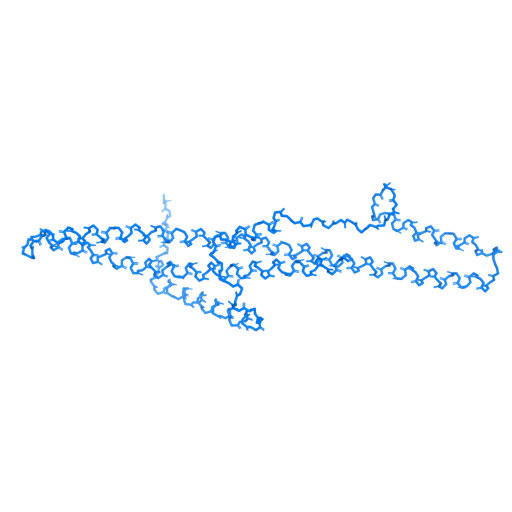ASP A N 1
ATOM 1102 C CA . ASP A 1 142 ? 1.356 -3.441 -2.652 1.00 82.88 142 ASP A CA 1
ATOM 1103 C C . ASP A 1 142 ? 1.141 -4.528 -1.582 1.00 82.88 142 ASP A C 1
ATOM 1105 O O . ASP A 1 142 ? 0.121 -4.537 -0.886 1.00 82.88 142 ASP A O 1
ATOM 1109 N N . ASP A 1 143 ? 2.146 -5.375 -1.339 1.00 89.56 143 ASP A N 1
ATOM 1110 C CA . ASP A 1 143 ? 2.093 -6.399 -0.288 1.00 89.56 143 ASP A CA 1
ATOM 1111 C C . ASP A 1 143 ? 1.902 -5.777 1.112 1.00 89.56 143 ASP A C 1
ATOM 1113 O O . ASP A 1 143 ? 1.085 -6.248 1.918 1.00 89.56 143 ASP A O 1
ATOM 1117 N N . ILE A 1 144 ? 2.623 -4.685 1.406 1.00 89.31 144 ILE A N 1
ATOM 1118 C CA . ILE A 1 144 ? 2.494 -3.930 2.664 1.00 89.31 144 ILE A CA 1
ATOM 1119 C C . ILE A 1 144 ? 1.092 -3.321 2.784 1.00 89.31 144 ILE A C 1
ATOM 1121 O O . ILE A 1 144 ? 0.473 -3.405 3.851 1.00 89.31 144 ILE A O 1
ATOM 1125 N N . MET A 1 145 ? 0.563 -2.746 1.702 1.00 90.94 145 MET A N 1
ATOM 1126 C CA . MET A 1 145 ? -0.791 -2.193 1.659 1.00 90.94 145 MET A CA 1
ATOM 1127 C C . MET A 1 145 ? -1.839 -3.270 1.961 1.00 90.94 145 MET A C 1
ATOM 1129 O O . MET A 1 145 ? -2.709 -3.067 2.815 1.00 90.94 145 MET A O 1
ATOM 1133 N N . HIS A 1 146 ? -1.737 -4.442 1.335 1.00 89.50 146 HIS A N 1
ATOM 1134 C CA . HIS A 1 146 ? -2.634 -5.564 1.605 1.00 89.50 146 HIS A CA 1
ATOM 1135 C C . HIS A 1 146 ? -2.546 -6.043 3.059 1.00 89.50 146 HIS A C 1
ATOM 1137 O O . HIS A 1 146 ? -3.575 -6.305 3.695 1.00 89.50 146 HIS A O 1
ATOM 1143 N N . GLN A 1 147 ? -1.344 -6.106 3.633 1.00 92.75 147 GLN A N 1
ATOM 1144 C CA . GLN A 1 147 ? -1.172 -6.435 5.046 1.00 92.75 147 GLN A CA 1
ATOM 1145 C C . GLN A 1 147 ? -1.830 -5.391 5.963 1.00 92.75 147 GLN A C 1
ATOM 1147 O O . GLN A 1 147 ? -2.550 -5.755 6.901 1.00 92.75 147 GLN A O 1
ATOM 1152 N N . ALA A 1 148 ? -1.633 -4.100 5.688 1.00 87.69 148 ALA A N 1
ATOM 1153 C CA . ALA A 1 148 ? -2.244 -3.013 6.447 1.00 87.69 148 ALA A CA 1
ATOM 1154 C C . ALA A 1 148 ? -3.780 -3.051 6.358 1.00 87.69 148 ALA A C 1
ATOM 1156 O O . ALA A 1 148 ? -4.467 -2.912 7.374 1.00 87.69 148 ALA A O 1
ATOM 1157 N N . ASN A 1 149 ? -4.324 -3.347 5.175 1.00 93.06 149 ASN A N 1
ATOM 1158 C CA . ASN A 1 149 ? -5.761 -3.490 4.948 1.00 93.06 149 ASN A CA 1
ATOM 1159 C C . ASN A 1 149 ? -6.341 -4.657 5.764 1.00 93.06 149 ASN A C 1
ATOM 1161 O O . ASN A 1 149 ? -7.369 -4.524 6.433 1.00 93.06 149 ASN A O 1
ATOM 1165 N N . ASN A 1 150 ? -5.650 -5.797 5.792 1.00 94.25 150 ASN A N 1
ATOM 1166 C CA . ASN A 1 150 ? -6.046 -6.942 6.613 1.00 94.25 150 ASN A CA 1
ATOM 1167 C C . ASN A 1 150 ? -6.064 -6.602 8.113 1.00 94.25 150 ASN A C 1
ATOM 1169 O O . ASN A 1 150 ? -7.021 -6.954 8.812 1.00 94.25 150 ASN A O 1
ATOM 1173 N N . ASN A 1 151 ? -5.060 -5.868 8.598 1.00 92.19 151 ASN A N 1
ATOM 1174 C CA . ASN A 1 151 ? -4.996 -5.413 9.988 1.00 92.19 151 ASN A CA 1
ATOM 1175 C C . ASN A 1 151 ? -6.137 -4.446 10.335 1.00 92.19 151 ASN A C 1
ATOM 1177 O O . ASN A 1 151 ? -6.786 -4.616 11.373 1.00 92.19 151 ASN A O 1
ATOM 1181 N N . TYR A 1 152 ? -6.429 -3.481 9.457 1.00 96.06 152 TYR A N 1
ATOM 1182 C CA . TYR A 1 152 ? -7.569 -2.575 9.611 1.00 96.06 152 TYR A CA 1
ATOM 1183 C C . TYR A 1 152 ? -8.888 -3.350 9.691 1.00 96.06 152 TYR A C 1
ATOM 1185 O O . TYR A 1 152 ? -9.656 -3.174 10.637 1.00 96.06 152 TYR A O 1
ATOM 1193 N N . ASN A 1 153 ? -9.123 -4.280 8.760 1.00 94.56 153 ASN A N 1
ATOM 1194 C CA . ASN A 1 153 ? -10.344 -5.085 8.728 1.00 94.56 153 ASN A CA 1
ATOM 1195 C C . ASN A 1 153 ? -10.506 -5.958 9.985 1.00 94.56 153 ASN A C 1
ATOM 1197 O O . ASN A 1 153 ? -11.621 -6.142 10.481 1.00 94.56 153 ASN A O 1
ATOM 1201 N N . ALA A 1 154 ? -9.411 -6.502 10.522 1.00 94.69 154 ALA A N 1
ATOM 1202 C CA . ALA A 1 154 ? -9.437 -7.256 11.773 1.00 94.69 154 ALA A CA 1
ATOM 1203 C C . ALA A 1 154 ? -9.778 -6.359 12.978 1.00 94.69 154 ALA A C 1
ATOM 1205 O O . ALA A 1 154 ? -10.600 -6.740 13.820 1.00 94.69 154 ALA A O 1
ATOM 1206 N N . ALA A 1 155 ? -9.185 -5.163 13.048 1.00 93.12 155 ALA A N 1
ATOM 1207 C CA . ALA A 1 155 ? -9.480 -4.185 14.090 1.00 93.12 155 ALA A CA 1
ATOM 1208 C C . ALA A 1 155 ? -10.940 -3.706 14.020 1.00 93.12 155 ALA A C 1
ATOM 1210 O O . ALA A 1 155 ? -11.620 -3.670 15.047 1.00 93.12 155 ALA A O 1
ATOM 1211 N N . ASP A 1 156 ? -11.446 -3.426 12.818 1.00 95.81 156 ASP A N 1
ATOM 1212 C CA . ASP A 1 156 ? -12.826 -3.001 12.585 1.00 95.81 156 ASP A CA 1
ATOM 1213 C C . ASP A 1 156 ? -13.843 -4.065 13.020 1.00 95.81 156 ASP A C 1
ATOM 1215 O O . ASP A 1 156 ? -14.739 -3.779 13.816 1.00 95.81 156 ASP A O 1
ATOM 1219 N N . LYS A 1 157 ? -13.649 -5.331 12.622 1.00 96.81 157 LYS A N 1
ATOM 1220 C CA . LYS A 1 157 ? -14.502 -6.448 13.073 1.00 96.81 157 LYS A CA 1
ATOM 1221 C C . LYS A 1 157 ? -14.541 -6.571 14.598 1.00 96.81 157 LYS A C 1
ATOM 1223 O O . LYS A 1 157 ? -15.596 -6.845 15.176 1.00 96.81 157 LYS A O 1
ATOM 1228 N N . LYS A 1 158 ? -13.400 -6.369 15.265 1.00 96.19 158 LYS A N 1
ATOM 1229 C CA . LYS A 1 158 ? -13.319 -6.414 16.729 1.00 96.19 158 LYS A CA 1
ATOM 1230 C C . LYS A 1 158 ? -14.080 -5.257 17.377 1.00 96.19 158 LYS A C 1
ATOM 1232 O O . LYS A 1 158 ? -14.798 -5.495 18.348 1.00 96.19 158 LYS A O 1
ATOM 1237 N N . VAL A 1 159 ? -13.952 -4.044 16.838 1.00 97.88 159 VAL A N 1
ATOM 1238 C CA . VAL A 1 159 ? -14.724 -2.871 17.279 1.00 97.88 159 VAL A CA 1
ATOM 1239 C C . VAL A 1 159 ? -16.221 -3.143 17.140 1.00 97.88 159 VAL A C 1
ATOM 1241 O O . VAL A 1 159 ? -16.924 -3.085 18.144 1.00 97.88 159 VAL A O 1
ATOM 1244 N N . GLN A 1 160 ? -16.687 -3.586 15.969 1.00 96.88 160 GLN A N 1
ATOM 1245 C CA . GLN A 1 160 ? -18.103 -3.902 15.739 1.00 96.88 160 GLN A CA 1
ATOM 1246 C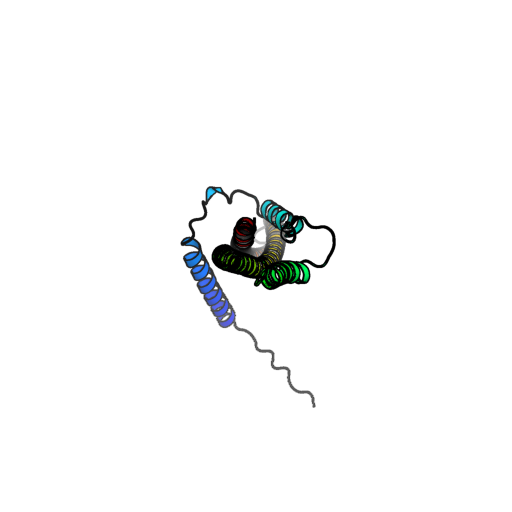 C . GLN A 1 160 ? -18.641 -4.959 16.718 1.00 96.88 160 GLN A C 1
ATOM 1248 O O . GLN A 1 160 ? -19.766 -4.859 17.213 1.00 96.88 160 GLN A O 1
ATOM 1253 N N . SER A 1 161 ? -17.850 -5.995 17.021 1.00 97.69 161 SER A N 1
ATOM 1254 C CA . SER A 1 161 ? -18.240 -7.014 18.004 1.00 97.69 161 SER A CA 1
ATOM 1255 C C . SER A 1 161 ? -18.357 -6.445 19.421 1.00 97.69 161 SER A C 1
ATOM 1257 O O . SER A 1 161 ? -19.236 -6.868 20.174 1.00 97.69 161 SER A O 1
ATOM 1259 N N . LEU A 1 162 ? -17.468 -5.528 19.805 1.00 97.56 162 LEU A N 1
ATOM 1260 C CA . LEU A 1 162 ? -17.480 -4.898 21.125 1.00 97.56 162 LEU A CA 1
ATOM 1261 C C . LEU A 1 162 ? -18.610 -3.875 21.254 1.00 97.56 162 LEU A C 1
ATOM 1263 O O . LEU A 1 162 ? -19.270 -3.860 22.287 1.00 97.56 162 LEU A O 1
ATOM 1267 N N . GLU A 1 163 ? -18.891 -3.096 20.210 1.00 97.81 163 GLU A N 1
ATOM 1268 C CA . GLU A 1 163 ? -20.041 -2.183 20.153 1.00 97.81 163 GLU A CA 1
ATOM 1269 C C . GLU A 1 163 ? -21.355 -2.942 20.349 1.00 97.81 163 GLU A C 1
ATOM 1271 O O . GLU A 1 163 ? -22.166 -2.571 21.197 1.00 97.81 163 GLU A O 1
ATOM 1276 N N . LYS A 1 164 ? -21.535 -4.070 19.644 1.00 98.06 164 LYS A N 1
ATOM 1277 C CA . LYS A 1 164 ? -22.696 -4.953 19.843 1.00 98.06 164 LYS A CA 1
ATOM 1278 C C . LYS A 1 164 ? -22.801 -5.423 21.293 1.00 98.06 164 LYS A C 1
ATOM 1280 O O . LYS A 1 164 ? -23.871 -5.322 21.882 1.00 98.06 164 LYS A O 1
ATOM 1285 N N . LYS A 1 165 ? -21.692 -5.880 21.886 1.00 97.88 165 LYS A N 1
ATOM 1286 C CA . LYS A 1 165 ? -21.662 -6.340 23.283 1.00 97.88 165 LYS A CA 1
ATOM 1287 C C . LYS A 1 165 ? -22.019 -5.224 24.271 1.00 97.88 165 LYS A C 1
ATOM 1289 O O . LYS A 1 165 ? -22.813 -5.458 25.177 1.00 97.88 165 LYS A O 1
ATOM 1294 N N . VAL A 1 166 ? -21.451 -4.029 24.108 1.00 97.88 166 VAL A N 1
ATOM 1295 C CA . VAL A 1 166 ? -21.757 -2.863 24.954 1.00 97.88 166 VAL A CA 1
ATOM 1296 C C . VAL A 1 166 ? -23.232 -2.481 24.827 1.00 97.88 166 VAL A C 1
ATOM 1298 O O . VAL A 1 166 ? -23.883 -2.232 25.839 1.00 97.88 166 VAL A O 1
ATOM 1301 N N . ASN A 1 167 ? -23.792 -2.514 23.616 1.00 97.19 167 ASN A N 1
ATOM 1302 C CA . ASN A 1 167 ? -25.210 -2.234 23.388 1.00 97.19 167 ASN A CA 1
ATOM 1303 C C . ASN A 1 167 ? -26.129 -3.264 24.059 1.00 97.19 167 ASN A C 1
ATOM 1305 O O . ASN A 1 167 ? -27.099 -2.868 24.702 1.00 97.19 167 ASN A O 1
ATOM 1309 N N . THR A 1 168 ? -25.809 -4.559 23.983 1.00 98.00 168 THR A N 1
ATOM 1310 C CA . THR A 1 168 ? -26.555 -5.605 24.703 1.00 98.00 168 THR A CA 1
ATOM 1311 C C . THR A 1 168 ? -26.503 -5.390 26.217 1.00 98.00 168 THR A C 1
ATOM 1313 O O . THR A 1 168 ? -27.544 -5.384 26.866 1.00 98.00 168 THR A O 1
ATOM 1316 N N . LEU A 1 169 ? -25.322 -5.114 26.780 1.00 97.44 169 LEU A N 1
ATOM 1317 C CA . LEU A 1 169 ? -25.172 -4.856 28.219 1.00 97.44 169 LEU A CA 1
ATOM 1318 C C . LEU A 1 169 ? -25.914 -3.584 28.666 1.00 97.44 169 LEU A C 1
ATOM 1320 O O . LEU A 1 169 ? -26.472 -3.547 29.760 1.00 97.44 169 LEU A O 1
ATOM 1324 N N . ASN A 1 170 ? -25.961 -2.550 27.821 1.00 96.12 170 ASN A N 1
ATOM 1325 C CA . ASN A 1 170 ? -26.775 -1.355 28.064 1.00 96.12 170 ASN A CA 1
ATOM 1326 C C . ASN A 1 170 ? -28.279 -1.675 28.084 1.00 96.12 170 ASN A C 1
ATOM 1328 O O . ASN A 1 170 ? -29.003 -1.153 28.934 1.00 96.12 170 ASN A O 1
ATOM 1332 N N . GLN A 1 171 ? -28.754 -2.535 27.178 1.00 96.50 171 GLN A N 1
ATOM 1333 C CA . GLN A 1 171 ? -30.150 -2.981 27.167 1.00 96.50 171 GLN A CA 1
ATOM 1334 C C . GLN A 1 171 ? -30.490 -3.805 28.414 1.00 96.50 171 GLN A C 1
ATOM 1336 O O . GLN A 1 171 ? -31.515 -3.546 29.036 1.00 96.50 171 GLN A O 1
ATOM 1341 N N . GLU A 1 172 ? -29.617 -4.732 28.819 1.00 95.44 172 GLU A N 1
ATOM 1342 C CA . GLU A 1 172 ? -29.783 -5.516 30.050 1.00 95.44 172 GLU A CA 1
ATOM 1343 C C . GLU A 1 172 ? -29.840 -4.618 31.294 1.00 95.44 172 GLU A C 1
ATOM 1345 O O . GLU A 1 172 ? -30.743 -4.762 32.116 1.00 95.44 172 GLU A O 1
ATOM 1350 N N . LEU A 1 173 ? -28.933 -3.640 31.415 1.00 95.31 173 LEU A N 1
ATOM 1351 C CA . LEU A 1 173 ? -28.949 -2.677 32.525 1.00 95.31 173 LEU A CA 1
ATOM 1352 C C . LEU A 1 173 ? -30.230 -1.848 32.577 1.00 95.31 173 LEU A C 1
ATOM 1354 O O . LEU A 1 173 ? -30.705 -1.546 33.666 1.00 95.31 173 LEU A O 1
ATOM 1358 N N . SER A 1 174 ? -30.798 -1.504 31.420 1.00 94.56 174 SER A N 1
ATOM 1359 C CA . SER A 1 174 ? -32.035 -0.715 31.344 1.00 94.56 174 SER A CA 1
ATOM 1360 C C . SER A 1 174 ? -33.260 -1.470 31.877 1.00 94.56 174 SER A C 1
ATOM 1362 O O . SER A 1 174 ? -34.274 -0.844 32.173 1.00 94.56 174 SER A O 1
ATOM 1364 N N . GLN A 1 175 ? -33.182 -2.801 31.993 1.00 94.69 175 GLN A N 1
ATOM 1365 C CA . GLN A 1 175 ? -34.256 -3.649 32.523 1.00 94.69 175 GLN A CA 1
ATOM 1366 C C . GLN A 1 175 ? -34.090 -3.994 34.012 1.00 94.69 175 GLN A C 1
ATOM 1368 O O . GLN A 1 175 ? -35.010 -4.548 34.612 1.00 94.69 175 GLN A O 1
ATOM 1373 N N . LEU A 1 176 ? -32.939 -3.683 34.616 1.00 94.69 176 LEU A N 1
ATOM 1374 C CA . LEU A 1 176 ? -32.610 -4.027 36.001 1.00 94.69 176 LEU A CA 1
ATOM 1375 C C . LEU A 1 176 ? -32.767 -2.816 36.926 1.00 94.69 176 LEU A C 1
ATOM 1377 O O . LEU A 1 176 ? -32.479 -1.684 36.536 1.00 94.69 176 LEU A O 1
ATOM 1381 N N . GLN A 1 177 ? -33.178 -3.046 38.176 1.00 89.75 177 GLN A N 1
ATOM 1382 C CA . GLN A 1 177 ? -33.228 -1.975 39.169 1.00 89.75 177 GLN A CA 1
ATOM 1383 C C . GLN A 1 177 ? -31.837 -1.764 39.791 1.00 89.75 177 GLN A C 1
ATOM 1385 O O . GLN A 1 177 ? -31.137 -2.742 40.056 1.00 89.75 177 GLN A O 1
ATOM 1390 N N . PRO A 1 178 ? -31.427 -0.522 40.114 1.00 85.62 178 PRO A N 1
ATOM 1391 C CA . PRO A 1 178 ? -30.108 -0.240 40.697 1.00 85.62 178 PRO A CA 1
ATOM 1392 C C . PRO A 1 178 ? -29.793 -0.975 42.014 1.00 85.62 178 PRO A C 1
ATOM 1394 O O . PRO A 1 178 ? -28.630 -1.084 42.394 1.00 85.62 178 PRO A O 1
ATOM 1397 N N . GLY A 1 179 ? -30.816 -1.471 42.718 1.00 85.56 179 GLY A N 1
ATOM 1398 C CA . GLY A 1 179 ? -30.670 -2.269 43.939 1.00 85.56 179 GLY A CA 1
ATOM 1399 C C . GLY A 1 179 ? -30.474 -3.772 43.709 1.00 85.56 179 GLY A C 1
ATOM 1400 O O . GLY A 1 179 ? -30.140 -4.483 44.657 1.00 85.56 179 GLY A O 1
ATOM 1401 N N . ASP A 1 180 ? -30.662 -4.273 42.484 1.00 91.31 180 ASP A N 1
ATOM 1402 C CA . ASP A 1 180 ? -30.538 -5.699 42.192 1.00 91.31 180 ASP A CA 1
ATOM 1403 C C . ASP A 1 180 ? -29.066 -6.142 42.228 1.00 91.31 180 ASP A C 1
ATOM 1405 O O . ASP A 1 180 ? -28.215 -5.540 41.567 1.00 91.31 180 ASP A O 1
ATOM 1409 N N . PRO A 1 181 ? -28.723 -7.266 42.887 1.00 88.50 181 PRO A N 1
ATOM 1410 C CA . PRO A 1 181 ? -27.368 -7.824 42.837 1.00 88.50 181 PRO A CA 1
ATOM 1411 C C . PRO A 1 181 ? -26.878 -8.097 41.406 1.00 88.50 181 PRO A C 1
ATOM 1413 O O . PRO A 1 181 ? -25.675 -8.082 41.134 1.00 88.50 181 PRO A O 1
ATOM 1416 N N . GLN A 1 182 ? -27.813 -8.340 40.483 1.00 93.25 182 GLN A N 1
ATOM 1417 C CA . GLN A 1 182 ? -27.530 -8.533 39.068 1.00 93.25 182 GLN A CA 1
ATOM 1418 C C . GLN A 1 182 ? -27.129 -7.225 38.366 1.00 93.25 182 GLN A C 1
ATOM 1420 O O . GLN A 1 182 ? -26.255 -7.264 37.501 1.00 93.25 182 GLN A O 1
ATOM 1425 N N . TYR A 1 183 ? -27.671 -6.071 38.776 1.00 95.81 183 TYR A N 1
ATOM 1426 C CA . TYR A 1 183 ? -27.345 -4.762 38.199 1.00 95.81 183 TYR A CA 1
ATOM 1427 C C . TYR A 1 183 ? -25.846 -4.464 38.303 1.00 95.81 183 TYR A C 1
ATOM 1429 O O . TYR A 1 183 ? -25.187 -4.186 37.303 1.00 95.81 183 TYR A O 1
ATOM 1437 N N . ASN A 1 184 ? -25.263 -4.637 39.494 1.00 93.75 184 ASN A N 1
ATOM 1438 C CA . ASN A 1 184 ? -23.835 -4.381 39.718 1.00 93.75 184 ASN A CA 1
ATOM 1439 C C . ASN A 1 184 ? -22.921 -5.317 38.911 1.00 93.75 184 ASN A C 1
ATOM 1441 O O . ASN A 1 184 ? -21.847 -4.904 38.457 1.00 93.75 184 ASN A O 1
ATOM 1445 N N . LYS A 1 185 ? -23.346 -6.568 38.687 1.00 95.31 185 LYS A N 1
ATOM 1446 C CA . LYS A 1 185 ? -22.608 -7.516 37.839 1.00 95.31 185 LYS A CA 1
ATOM 1447 C C . LYS A 1 185 ? -22.598 -7.063 36.380 1.00 95.31 185 LYS A C 1
ATOM 1449 O O . LYS A 1 185 ? -21.521 -7.003 35.785 1.00 95.31 185 LYS A O 1
ATOM 1454 N N . VAL A 1 186 ? -23.759 -6.714 35.820 1.00 96.62 186 VAL A N 1
ATOM 1455 C CA . VAL A 1 186 ? -23.867 -6.248 34.425 1.00 96.62 186 VAL A CA 1
ATOM 1456 C C . VAL A 1 186 ? -23.141 -4.909 34.247 1.00 96.62 186 VAL A C 1
ATOM 1458 O O . VAL A 1 186 ? -22.404 -4.742 33.277 1.00 96.62 186 VAL A O 1
ATOM 1461 N N . LEU A 1 187 ? -23.226 -3.999 35.224 1.00 96.00 187 LEU A N 1
ATOM 1462 C CA . LEU A 1 187 ? -22.507 -2.719 35.214 1.00 96.00 187 LEU A CA 1
ATOM 1463 C C . LEU A 1 187 ? -20.987 -2.914 35.167 1.00 96.00 187 LEU A C 1
ATOM 1465 O O . LEU A 1 187 ? -20.295 -2.275 34.376 1.00 96.00 187 LEU A O 1
ATOM 1469 N N . THR A 1 188 ? -20.462 -3.843 35.966 1.00 95.38 188 THR A N 1
ATOM 1470 C CA . THR A 1 188 ? -19.028 -4.172 35.964 1.00 95.38 188 THR A CA 1
ATOM 1471 C C . THR A 1 188 ? -18.587 -4.734 34.609 1.00 95.38 188 THR A C 1
ATOM 1473 O O . THR A 1 188 ? -17.548 -4.336 34.078 1.00 95.38 188 THR A O 1
ATOM 1476 N N . GLN A 1 189 ? -19.385 -5.625 34.009 1.00 96.19 189 GLN A N 1
ATOM 1477 C CA . GLN A 1 189 ? -19.095 -6.183 32.685 1.00 96.19 189 GLN A CA 1
ATOM 1478 C C . GLN A 1 189 ? -19.153 -5.124 31.583 1.00 96.19 189 GLN A C 1
ATOM 1480 O O . GLN A 1 189 ? -18.291 -5.123 30.701 1.00 96.19 189 GLN A O 1
ATOM 1485 N N . LYS A 1 190 ? -20.129 -4.212 31.651 1.00 97.06 190 LYS A N 1
ATOM 1486 C CA . LYS A 1 190 ? -20.253 -3.077 30.734 1.00 97.06 190 LYS A CA 1
ATOM 1487 C C . LYS A 1 190 ? -19.007 -2.202 30.797 1.00 97.06 190 LYS A C 1
ATOM 1489 O O . LYS A 1 190 ? -18.364 -2.018 29.770 1.00 97.06 190 LYS A O 1
ATOM 1494 N N . ASN A 1 191 ? -18.611 -1.757 31.989 1.00 95.56 191 ASN A N 1
ATOM 1495 C CA . ASN A 1 191 ? -17.439 -0.894 32.163 1.00 95.56 191 ASN A CA 1
ATOM 1496 C C . ASN A 1 191 ? -16.156 -1.559 31.622 1.00 95.56 191 ASN A C 1
ATOM 1498 O O . ASN A 1 191 ? -15.323 -0.912 30.984 1.00 95.56 191 ASN A O 1
ATOM 1502 N N . ALA A 1 192 ? -15.997 -2.872 31.824 1.00 96.69 192 ALA A N 1
ATOM 1503 C CA . ALA A 1 192 ? -14.876 -3.628 31.263 1.00 96.69 192 ALA A CA 1
ATOM 1504 C C . ALA A 1 192 ? -14.931 -3.724 29.723 1.00 96.69 192 ALA A C 1
ATOM 1506 O O . ALA A 1 192 ? -13.899 -3.596 29.050 1.00 96.69 192 ALA A O 1
ATOM 1507 N N . ALA A 1 193 ? -16.123 -3.932 29.155 1.00 95.88 193 ALA A N 1
ATOM 1508 C CA . ALA A 1 193 ? -16.336 -3.966 27.711 1.00 95.88 193 ALA A CA 1
ATOM 1509 C C . ALA A 1 193 ? -16.077 -2.594 27.068 1.00 95.88 193 ALA A C 1
ATOM 1511 O O . ALA A 1 193 ? -15.380 -2.536 26.058 1.00 95.88 193 ALA A O 1
ATOM 1512 N N . GLU A 1 194 ? -16.536 -1.503 27.682 1.00 96.88 194 GLU A N 1
ATOM 1513 C CA . GLU A 1 194 ? -16.296 -0.125 27.234 1.00 96.88 194 GLU A CA 1
ATOM 1514 C C . GLU A 1 194 ? -14.807 0.227 27.256 1.00 96.88 194 GLU A C 1
ATOM 1516 O O . GLU A 1 194 ? -14.277 0.715 26.261 1.00 96.88 194 GLU A O 1
ATOM 1521 N N . LYS A 1 195 ? -14.082 -0.116 28.329 1.00 96.50 195 LYS A N 1
ATOM 1522 C CA . LYS A 1 195 ? -12.622 0.076 28.378 1.00 96.50 195 LYS A CA 1
ATOM 1523 C C . LYS A 1 195 ? -11.910 -0.671 27.244 1.00 96.50 195 LYS A C 1
ATOM 1525 O O . LYS A 1 195 ? -10.980 -0.149 26.629 1.00 96.50 195 LYS A O 1
ATOM 1530 N N . THR A 1 196 ? -12.355 -1.892 26.950 1.00 95.88 196 THR A N 1
ATOM 1531 C CA . THR A 1 196 ? -11.807 -2.698 25.848 1.00 95.88 196 THR A CA 1
ATOM 1532 C C . THR A 1 196 ? -12.169 -2.117 24.478 1.00 95.88 196 THR A C 1
ATOM 1534 O O . THR A 1 196 ? -11.346 -2.163 23.558 1.00 95.88 196 THR A O 1
ATOM 1537 N N . LEU A 1 197 ? -13.375 -1.562 24.336 1.00 96.12 197 LEU A N 1
ATOM 1538 C CA . LEU A 1 197 ? -13.837 -0.880 23.130 1.00 96.12 197 LEU A CA 1
ATOM 1539 C C . LEU A 1 197 ? -12.988 0.362 22.850 1.00 96.12 197 LEU A C 1
ATOM 1541 O O . LEU A 1 197 ? -12.464 0.474 21.747 1.00 96.12 197 LEU A O 1
ATOM 1545 N N . THR A 1 198 ? -12.746 1.216 23.848 1.00 95.38 198 THR A N 1
ATOM 1546 C CA . THR A 1 198 ? -11.886 2.404 23.711 1.00 95.38 198 THR A CA 1
ATOM 1547 C C . THR A 1 198 ? -10.487 2.043 23.208 1.00 95.38 198 THR A C 1
ATOM 1549 O O . THR A 1 198 ? -10.004 2.628 22.241 1.00 95.38 198 THR A O 1
ATOM 1552 N N . LEU A 1 199 ? -9.853 1.023 23.797 1.00 95.25 199 LEU A N 1
ATOM 1553 C CA . LEU A 1 199 ? -8.543 0.541 23.338 1.00 95.25 199 LEU A CA 1
ATOM 1554 C C . LEU A 1 199 ? -8.595 -0.030 21.911 1.00 95.25 199 LEU A C 1
ATOM 1556 O O . LEU A 1 199 ? -7.646 0.116 21.143 1.00 95.25 199 LEU A O 1
ATOM 1560 N N . SER A 1 200 ? -9.687 -0.702 21.545 1.00 94.81 200 SER A N 1
ATOM 1561 C CA . SER A 1 200 ? -9.851 -1.274 20.203 1.00 94.81 200 SER A CA 1
ATOM 1562 C C . SER A 1 200 ? -10.098 -0.195 19.146 1.00 94.81 200 SER A C 1
ATOM 1564 O O . SER A 1 200 ? -9.574 -0.315 18.043 1.00 94.81 200 SER A O 1
ATOM 1566 N N . LEU A 1 201 ? -10.814 0.879 19.490 1.00 94.62 201 LEU A N 1
ATOM 1567 C CA . LEU A 1 201 ? -10.997 2.059 18.641 1.00 94.62 201 LEU A CA 1
ATOM 1568 C C . LEU A 1 201 ? -9.667 2.776 18.384 1.00 94.62 201 LEU A C 1
ATOM 1570 O O . LEU A 1 201 ? -9.364 3.090 17.237 1.00 94.62 201 LEU A O 1
ATOM 1574 N N . GLN A 1 202 ? -8.832 2.949 19.414 1.00 93.94 202 GLN A N 1
ATOM 1575 C CA . GLN A 1 202 ? -7.477 3.487 19.243 1.00 93.94 202 GLN A CA 1
ATOM 1576 C C . GLN A 1 202 ? -6.648 2.617 18.289 1.00 93.94 202 GLN A C 1
ATOM 1578 O O . GLN A 1 202 ? -6.048 3.128 17.349 1.00 93.94 202 GLN A O 1
ATOM 1583 N N . LYS A 1 203 ? -6.669 1.289 18.466 1.00 94.00 203 LYS A N 1
ATOM 1584 C CA . LYS A 1 203 ? -5.976 0.362 17.556 1.00 94.00 203 LYS A CA 1
ATOM 1585 C C . LYS A 1 203 ? -6.509 0.420 16.125 1.00 94.00 203 LYS A C 1
ATOM 1587 O O . LYS A 1 203 ? -5.712 0.351 15.196 1.00 94.00 203 LYS A O 1
ATOM 1592 N N . LYS A 1 204 ? -7.826 0.553 15.941 1.00 94.25 204 LYS A N 1
ATOM 1593 C CA . LYS A 1 204 ? -8.437 0.733 14.618 1.00 94.25 204 LYS A CA 1
ATOM 1594 C C . LYS A 1 204 ? -7.943 2.023 13.963 1.00 94.25 204 LYS A C 1
ATOM 1596 O O . LYS A 1 204 ? -7.536 1.973 12.811 1.00 94.25 204 LYS A O 1
ATOM 1601 N N . SER A 1 205 ? -7.912 3.133 14.702 1.00 92.69 205 SER A N 1
ATOM 1602 C CA . SER A 1 205 ? -7.407 4.417 14.199 1.00 92.69 205 SER A CA 1
ATOM 1603 C C . SER A 1 205 ? -5.938 4.338 13.774 1.00 92.69 205 SER A C 1
ATOM 1605 O O . SER A 1 205 ? -5.578 4.896 12.743 1.00 92.69 205 SER A O 1
ATOM 1607 N N . LEU A 1 206 ? -5.096 3.622 14.526 1.00 91.88 206 LEU A N 1
ATOM 1608 C CA . LEU A 1 206 ? -3.698 3.394 14.143 1.00 91.88 206 LEU A CA 1
ATOM 1609 C C . LEU A 1 206 ? -3.590 2.536 12.879 1.00 91.88 206 LEU A C 1
ATOM 1611 O O . LEU A 1 206 ? -2.827 2.861 11.976 1.00 91.88 206 LEU A O 1
ATOM 1615 N N . ALA A 1 207 ? -4.377 1.460 12.792 1.00 87.25 207 ALA A N 1
ATOM 1616 C CA . ALA A 1 207 ? -4.403 0.604 11.610 1.00 87.25 207 ALA A CA 1
ATOM 1617 C C . ALA A 1 207 ? -4.895 1.357 10.361 1.00 87.25 207 ALA A C 1
ATOM 1619 O O . ALA A 1 207 ? -4.399 1.110 9.267 1.00 87.25 207 ALA A O 1
ATOM 1620 N N . GLU A 1 208 ? -5.834 2.291 10.522 1.00 91.25 208 GLU A N 1
ATOM 1621 C CA . GLU A 1 208 ? -6.313 3.171 9.452 1.00 91.25 208 GLU A CA 1
ATOM 1622 C C . GLU A 1 208 ? -5.221 4.122 8.963 1.00 91.25 208 GLU A C 1
ATOM 1624 O O . GLU A 1 20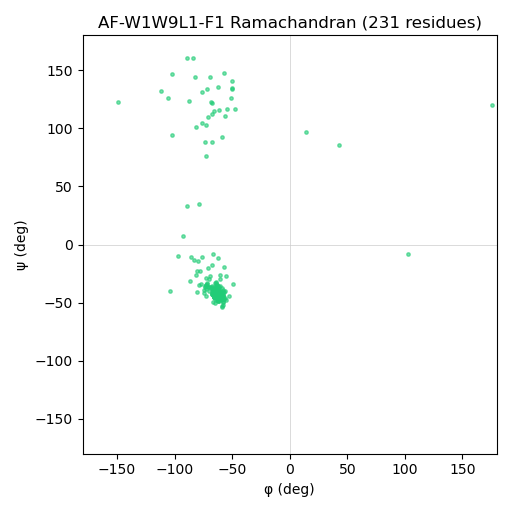8 ? -5.000 4.236 7.762 1.00 91.25 208 GLU A O 1
ATOM 1629 N N . GLN A 1 209 ? -4.485 4.750 9.884 1.00 87.94 209 GLN A N 1
ATOM 1630 C CA . GLN A 1 209 ? -3.333 5.580 9.531 1.00 87.94 209 GLN A CA 1
ATOM 1631 C C . GLN A 1 209 ? -2.270 4.770 8.785 1.00 87.94 209 GLN A C 1
ATOM 1633 O O . GLN A 1 209 ? -1.819 5.197 7.727 1.00 87.94 209 GLN A O 1
ATOM 1638 N N . SER A 1 210 ? -1.920 3.579 9.285 1.00 90.00 210 SER A N 1
ATOM 1639 C CA . SER A 1 210 ? -0.968 2.690 8.608 1.00 90.00 210 SER A CA 1
ATOM 1640 C C . SER A 1 210 ? -1.439 2.285 7.210 1.00 90.00 210 SER A C 1
ATOM 1642 O O . SER A 1 210 ? -0.631 2.257 6.288 1.00 90.00 210 SER A O 1
ATOM 1644 N N . LEU A 1 211 ? -2.733 1.995 7.036 1.00 88.94 211 LEU A N 1
ATOM 1645 C CA . LEU A 1 211 ? -3.309 1.689 5.727 1.00 88.94 211 LEU A CA 1
ATOM 1646 C C . LEU A 1 211 ? -3.206 2.884 4.775 1.00 88.94 211 LEU A C 1
ATOM 1648 O O . LEU A 1 211 ? -2.784 2.706 3.638 1.00 88.94 211 LEU A O 1
ATOM 1652 N N . ASN A 1 212 ? -3.537 4.091 5.235 1.00 87.38 212 ASN A N 1
ATOM 1653 C CA . ASN A 1 212 ? -3.447 5.298 4.412 1.00 87.38 212 ASN A CA 1
ATOM 1654 C C . ASN A 1 212 ? -2.004 5.592 3.983 1.00 87.38 212 ASN A C 1
ATOM 1656 O O . ASN A 1 212 ? -1.773 5.919 2.823 1.00 87.38 212 ASN A O 1
ATOM 1660 N N . THR A 1 213 ? -1.030 5.423 4.881 1.00 89.44 213 THR A N 1
ATOM 1661 C CA . THR A 1 213 ? 0.392 5.549 4.531 1.00 89.44 213 THR A CA 1
ATOM 1662 C C . THR A 1 213 ? 0.809 4.498 3.505 1.00 89.44 213 THR A C 1
ATOM 1664 O O . THR A 1 213 ? 1.392 4.851 2.488 1.00 89.44 213 THR A O 1
ATOM 1667 N N . ALA A 1 214 ? 0.454 3.226 3.711 1.00 83.62 214 ALA A N 1
ATOM 1668 C CA . ALA A 1 214 ? 0.815 2.159 2.777 1.00 83.62 214 ALA A CA 1
ATOM 1669 C C . ALA A 1 214 ? 0.194 2.357 1.382 1.00 83.62 214 ALA A C 1
ATOM 1671 O O . ALA A 1 214 ? 0.830 2.082 0.371 1.00 83.62 214 ALA A O 1
ATOM 1672 N N . ILE A 1 215 ? -1.030 2.885 1.332 1.00 81.62 215 ILE A N 1
ATOM 1673 C CA . ILE A 1 215 ? -1.698 3.320 0.104 1.00 81.62 215 ILE A CA 1
ATOM 1674 C C . ILE A 1 215 ? -0.880 4.396 -0.628 1.00 81.62 215 ILE A C 1
ATOM 1676 O O . ILE A 1 215 ? -0.685 4.297 -1.838 1.00 81.62 215 ILE A O 1
ATOM 1680 N N . MET A 1 216 ? -0.414 5.423 0.091 1.00 87.38 216 MET A N 1
ATOM 1681 C CA . MET A 1 216 ? 0.371 6.513 -0.496 1.00 87.38 216 MET A CA 1
ATOM 1682 C C . MET A 1 216 ? 1.717 6.010 -1.020 1.00 87.38 216 MET A C 1
ATOM 1684 O O . MET A 1 216 ? 2.116 6.376 -2.123 1.00 87.38 216 MET A O 1
ATOM 1688 N N . ASP A 1 217 ? 2.385 5.145 -0.257 1.00 83.06 217 ASP A N 1
ATOM 1689 C CA . ASP A 1 217 ? 3.663 4.546 -0.646 1.00 83.06 217 ASP A CA 1
ATOM 1690 C C . ASP A 1 217 ? 3.508 3.663 -1.898 1.00 83.06 217 ASP A C 1
ATOM 1692 O O . ASP A 1 217 ? 4.346 3.717 -2.800 1.00 83.06 217 ASP A O 1
ATOM 1696 N N . ALA A 1 218 ? 2.419 2.890 -1.993 1.00 80.50 218 ALA A N 1
ATOM 1697 C CA . ALA A 1 218 ? 2.116 2.067 -3.163 1.00 80.50 218 ALA A CA 1
ATOM 1698 C C . ALA A 1 218 ? 1.824 2.909 -4.417 1.00 80.50 218 ALA A C 1
ATOM 1700 O O . ALA A 1 218 ? 2.370 2.621 -5.483 1.00 80.50 218 ALA A O 1
ATOM 1701 N N . ASP A 1 219 ? 1.019 3.972 -4.300 1.00 79.88 219 ASP A N 1
ATOM 1702 C CA . ASP A 1 219 ? 0.739 4.882 -5.422 1.00 79.88 219 ASP A CA 1
ATOM 1703 C C . ASP A 1 219 ? 2.017 5.591 -5.900 1.00 79.88 219 ASP A C 1
ATOM 1705 O O . ASP A 1 219 ? 2.276 5.655 -7.103 1.00 79.88 219 ASP A O 1
ATOM 1709 N N . ALA A 1 220 ? 2.870 6.037 -4.971 1.00 83.44 220 ALA A N 1
ATOM 1710 C CA . ALA A 1 220 ? 4.155 6.648 -5.298 1.00 83.44 220 ALA A CA 1
ATOM 1711 C C . ALA A 1 220 ? 5.104 5.672 -6.015 1.00 83.44 220 ALA A C 1
ATOM 1713 O O . ALA A 1 220 ? 5.716 6.037 -7.020 1.00 83.44 220 ALA A O 1
ATOM 1714 N N . ALA A 1 221 ? 5.210 4.428 -5.538 1.00 81.31 221 ALA A N 1
ATOM 1715 C CA . ALA A 1 221 ? 6.069 3.416 -6.152 1.00 81.31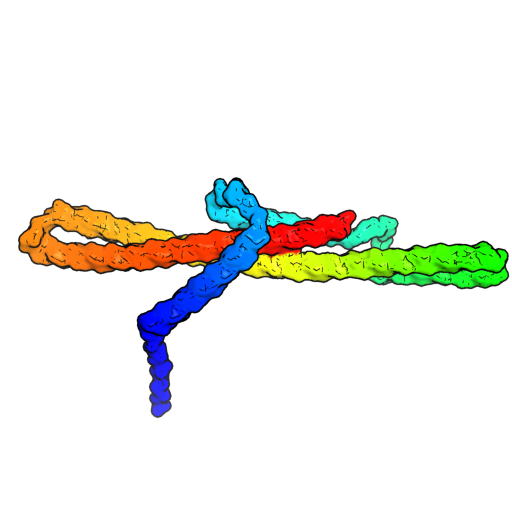 221 ALA A CA 1
ATOM 1716 C C . ALA A 1 221 ? 5.599 3.038 -7.568 1.00 81.31 221 ALA A C 1
ATOM 1718 O O . ALA A 1 221 ? 6.417 2.915 -8.481 1.00 81.31 221 ALA A O 1
ATOM 1719 N N . ILE A 1 222 ? 4.283 2.922 -7.778 1.00 78.75 222 ILE A N 1
ATOM 1720 C CA . ILE A 1 222 ? 3.707 2.701 -9.112 1.00 78.75 222 ILE A CA 1
ATOM 1721 C C . ILE A 1 222 ? 3.960 3.906 -10.020 1.00 78.75 222 ILE A C 1
ATOM 1723 O O . ILE A 1 222 ? 4.348 3.719 -11.172 1.00 78.75 222 ILE A O 1
ATOM 1727 N N . GLY A 1 223 ? 3.785 5.130 -9.513 1.00 77.62 223 GLY A N 1
ATOM 1728 C CA . GLY A 1 223 ? 4.072 6.357 -10.257 1.00 77.62 223 GLY A CA 1
ATOM 1729 C C . GLY A 1 223 ? 5.511 6.399 -10.773 1.00 77.62 223 GLY A C 1
ATOM 1730 O O . GLY A 1 223 ? 5.724 6.624 -11.961 1.00 77.62 223 GLY A O 1
ATOM 1731 N N . GLN A 1 224 ? 6.486 6.065 -9.922 1.00 79.06 224 GLN A N 1
ATOM 1732 C CA . GLN A 1 224 ? 7.896 5.967 -10.321 1.00 79.06 224 GLN A CA 1
ATOM 1733 C C . GLN A 1 224 ? 8.127 4.913 -11.410 1.00 79.06 224 GLN A C 1
ATOM 1735 O O . GLN A 1 224 ? 8.884 5.153 -12.348 1.00 79.06 224 GLN A O 1
ATOM 1740 N N . SER A 1 225 ? 7.464 3.755 -11.322 1.00 73.38 225 SER A N 1
ATOM 1741 C CA . SER A 1 225 ? 7.560 2.733 -12.372 1.00 73.38 225 SER A CA 1
ATOM 1742 C C . SER A 1 225 ? 7.013 3.245 -13.706 1.00 73.38 225 SER A C 1
ATOM 1744 O O . SER A 1 225 ? 7.605 2.978 -14.749 1.00 73.38 225 SER A O 1
ATOM 1746 N N . MET A 1 226 ? 5.901 3.987 -13.686 1.00 74.81 226 MET A N 1
ATOM 1747 C CA . MET A 1 226 ? 5.299 4.559 -14.895 1.00 74.81 226 MET A CA 1
ATOM 1748 C C . MET A 1 226 ? 6.178 5.649 -15.516 1.00 74.81 226 MET A C 1
ATOM 1750 O O . MET A 1 226 ? 6.357 5.641 -16.726 1.00 74.81 226 MET A O 1
ATOM 1754 N N . GLU A 1 227 ? 6.791 6.520 -14.711 1.00 78.69 227 GLU A N 1
ATOM 1755 C CA . GLU A 1 227 ? 7.723 7.543 -15.210 1.00 78.69 227 GLU A CA 1
ATOM 1756 C C . GLU A 1 227 ? 8.928 6.925 -15.936 1.00 78.69 227 GLU A C 1
ATOM 1758 O O . GLU A 1 227 ? 9.292 7.373 -17.022 1.00 78.69 227 GLU A O 1
ATOM 1763 N N . ILE A 1 228 ? 9.519 5.859 -15.381 1.00 72.75 228 ILE A N 1
ATOM 1764 C CA . ILE A 1 228 ? 10.637 5.159 -16.035 1.00 72.75 228 ILE A CA 1
ATOM 1765 C C . ILE A 1 228 ? 10.164 4.472 -17.320 1.00 72.75 228 ILE A C 1
ATOM 1767 O O . ILE A 1 228 ? 10.880 4.472 -18.318 1.00 72.75 228 ILE A O 1
ATOM 1771 N N . PHE A 1 229 ? 8.965 3.885 -17.312 1.00 68.56 229 PHE A N 1
ATOM 1772 C CA . PHE A 1 229 ? 8.391 3.264 -18.504 1.00 68.56 229 PHE A CA 1
ATOM 1773 C C . PHE A 1 229 ? 8.174 4.276 -19.634 1.00 68.56 229 PHE A C 1
ATOM 1775 O O . PHE A 1 229 ? 8.506 3.978 -20.780 1.00 68.56 229 PHE A O 1
ATOM 1782 N N . ASP A 1 230 ? 7.671 5.468 -19.311 1.00 71.19 230 ASP A N 1
ATOM 1783 C CA . ASP A 1 230 ? 7.483 6.552 -20.275 1.00 71.19 230 ASP A CA 1
ATOM 1784 C C . ASP A 1 230 ? 8.825 7.049 -20.843 1.00 71.19 230 ASP A C 1
ATOM 1786 O O . ASP A 1 230 ? 8.887 7.407 -22.014 1.00 71.19 230 ASP A O 1
ATOM 1790 N N . GLU A 1 231 ? 9.917 7.021 -20.064 1.00 73.88 231 GLU A N 1
ATOM 1791 C CA . GLU A 1 231 ? 11.268 7.365 -20.550 1.00 73.88 231 GLU A CA 1
ATOM 1792 C C . GLU A 1 231 ? 11.854 6.307 -21.508 1.00 73.88 231 GLU A C 1
ATOM 1794 O O . GLU A 1 231 ? 12.790 6.593 -22.258 1.00 73.88 231 GLU A O 1
ATOM 1799 N N . ILE A 1 232 ? 11.332 5.076 -21.485 1.00 67.50 232 ILE A N 1
ATOM 1800 C CA . ILE A 1 232 ? 11.760 4.005 -22.395 1.00 67.50 232 ILE A CA 1
ATOM 1801 C C . ILE A 1 232 ? 11.086 4.119 -23.776 1.00 67.50 232 ILE A C 1
ATOM 1803 O O . ILE A 1 232 ? 11.655 3.618 -24.752 1.00 67.50 232 ILE A O 1
ATOM 1807 N N . GLN A 1 233 ? 9.898 4.732 -23.867 1.00 60.69 233 GLN A N 1
ATOM 1808 C CA . GLN A 1 233 ? 9.144 4.887 -25.125 1.00 60.69 233 GLN A CA 1
ATOM 1809 C C . GLN A 1 233 ? 9.702 5.984 -26.036 1.00 60.69 233 GLN A C 1
ATOM 1811 O O . GLN A 1 233 ? 9.675 5.756 -27.270 1.00 60.69 233 GLN A O 1
#

Secondary structure (DSSP, 8-state):
-----------HHHHHHHHHHHHHHHHHHHHHHTTS---GGGG-S-HHHHHHHHHHHHHT----PPP-----SS-HHHHHHHHHHHHHHHHHHHTTTS-HHHHHHHHHHHHHHHHHHHHHHHHHHHHHHHHHHHHHHHHHHHHHHHHHHHHHHHHHHHHHHHHHHHHHHHHHHHHS-TTSHHHHHHHHHHHHHHHHHHHHHHHHHHHHHHHHHHHHHHHHHHHHHHHHHHHH-

Sequence (233 aa):
MSAPITGQTITFEQISETLRTQYSDAEKRLQDSNKTQVDPMRLNKNPKSLDNDIRARLENKPMLAPPAIQVSDSDNATTAKTNDARLTMILGNLTGIADQDITTRLHNNLESTLLRHEMVHNKFRELSDAYASSLDSAQKADDIMHQANNNYNAADKKVQSLEKKVNTLNQELSQLQPGDPQYNKVLTQKNAAEKTLTLSLQKKSLAEQSLNTAIMDADAAIGQSMEIFDEIQ

pLDDT: mean 70.88, std 21.16, range [33.34, 98.06]